Protein AF-A0A815G3Z4-F1 (afdb_monomer)

pLDDT: mean 74.44, std 20.33, range [28.12, 94.31]

Secondary structure (DSSP, 8-state):
-----------------------HHHHHHHHHHHHHHHHHHHHHHHH-HHHHHHHHH----------S-HHHHHHHHHHHHHHHHH-----PPPTTS-HHHHHHHHHHHHHHTT-HHHHHHHHHHHHHTT---HHHHHHHHHHHHHHHSSTTTTT--HHHHHHHHHHHHHHHHHHHHH--

Mean predicted aligned error: 12.35 Å

Radius of gyration: 20.73 Å; Cα contacts (8 Å, |Δi|>4): 111; chains: 1; bounding box: 55×53×58 Å

Nearest PDB structures (foldseek):
  5tqb-assembly1_B  TM=3.979E-01  e=2.571E+00  Thermochaetoides thermophila DSM 1495
  7n6g-assembly1_6B  TM=3.613E-01  e=9.658E+00  Chlamydomonas reinhardtii
  1s5x-assembly1_B  TM=2.815E-01  e=7.815E+00  Trematomus bernacchii
  6hiv-assembly1_DH  TM=2.160E-01  e=8.688E+00  Trypanosoma brucei brucei

Sequence (180 aa):
MRSSHLFMYKPIQLNKQSSTITSARTIAYSDLTDNFTFLTDLFLSARSIYFNQYFLNSNITELNLSDDNEKLSSIIFDKMFLFLYKNPYTLEKLPRLSLFETIHLLFNLSIKYGIDTLTYICLQDMCNTFNLNINNAAYLLIALHQALNGPYEKYHSNDYLIKIKNLKQNILRFIQLHSR

Foldseek 3Di:
DDDDDDPDPDDDDDDPPDDDDDDPVVVVVVVVVVVVLVVVLVLLLVQFVQSVVCVVPDPDPDDDPDDPPPPVLVVLVVQLVCCSPVVDNDQDPDPPDDSLVSLVSNLVVCLVRHRLVSVLVSLVCLPVVPPDDLVSLVVSLVSLVCSCPTPCNPPDDPVSVVSSVVSNVVSVVVNVVVVD

Solvent-accessible surface area (backbone atoms only — not comparable to full-atom values): 11042 Å² total; per-residue (Å²): 137,84,88,85,81,80,86,75,83,74,81,90,76,84,79,82,74,89,71,94,76,95,50,85,72,55,55,62,51,51,54,48,53,50,52,53,50,51,52,49,53,51,50,43,29,76,58,14,55,41,44,34,56,44,65,74,72,45,97,63,91,75,84,81,85,84,63,101,51,64,73,68,49,49,59,50,48,50,51,52,50,44,30,67,74,71,61,62,87,77,93,70,76,51,101,87,46,55,66,64,57,52,39,49,54,48,28,53,49,19,55,75,38,35,20,63,71,57,30,51,51,33,54,51,44,69,51,64,75,70,65,77,43,68,69,59,44,54,52,48,52,53,52,52,48,49,69,57,70,38,98,50,55,90,72,62,53,70,68,54,54,52,54,51,53,52,50,52,52,52,48,52,52,52,46,61,68,75,75,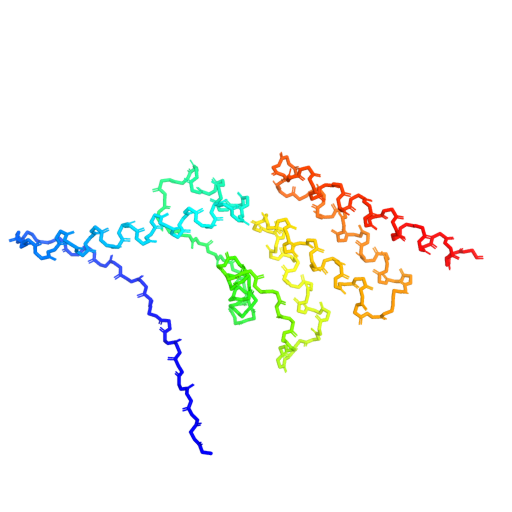111

InterPro domains:
  IPR011333 SKP1/BTB/POZ domain superfamily [G3DSA:3.30.710.10] (38-180)

Structure (mmCIF, N/CA/C/O backbone):
data_A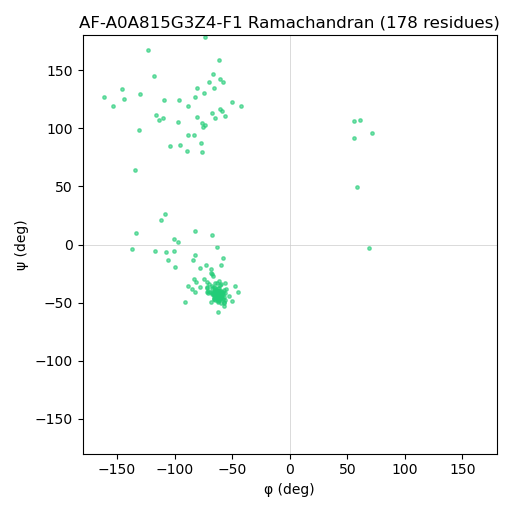F-A0A815G3Z4-F1
#
_entry.id   AF-A0A815G3Z4-F1
#
loop_
_atom_site.group_PDB
_atom_site.id
_atom_site.type_symbol
_atom_site.label_atom_id
_atom_site.label_alt_id
_atom_site.label_comp_id
_atom_site.label_asym_id
_atom_site.label_entity_id
_atom_site.label_seq_id
_atom_site.pdbx_PDB_ins_code
_atom_site.Cartn_x
_atom_site.Cartn_y
_atom_site.Cartn_z
_atom_site.occupancy
_atom_site.B_iso_or_equiv
_atom_site.auth_seq_id
_atom_site.auth_comp_id
_atom_site.auth_asym_id
_atom_site.auth_atom_id
_atom_site.pdbx_PDB_model_num
ATOM 1 N N . MET A 1 1 ? 3.528 -38.228 2.456 1.00 34.66 1 MET A N 1
ATOM 2 C CA . MET A 1 1 ? 4.691 -38.503 1.581 1.00 34.66 1 MET A CA 1
ATOM 3 C C . MET A 1 1 ? 4.597 -37.627 0.337 1.00 34.66 1 MET A C 1
ATOM 5 O O . MET A 1 1 ? 3.509 -37.552 -0.212 1.00 34.66 1 MET A O 1
ATOM 9 N N . ARG A 1 2 ? 5.744 -37.055 -0.080 1.00 28.66 2 ARG A N 1
ATOM 10 C CA . ARG A 1 2 ? 6.030 -36.209 -1.272 1.00 28.66 2 ARG A CA 1
ATOM 11 C C . ARG A 1 2 ? 5.442 -34.788 -1.202 1.00 28.66 2 ARG A C 1
ATOM 13 O O . ARG A 1 2 ? 4.242 -34.622 -1.323 1.00 28.66 2 ARG A O 1
ATOM 20 N N . SER A 1 3 ? 6.192 -33.764 -0.779 1.00 36.88 3 SER A N 1
ATOM 21 C CA . SER A 1 3 ? 7.406 -33.143 -1.362 1.00 36.88 3 SER A CA 1
ATOM 22 C C . SER A 1 3 ? 7.164 -32.551 -2.751 1.00 36.88 3 SER A C 1
ATOM 24 O O . SER A 1 3 ? 7.079 -33.286 -3.732 1.00 36.88 3 SER A O 1
ATOM 26 N N . SER A 1 4 ? 7.125 -31.220 -2.817 1.00 33.50 4 SER A N 1
ATOM 27 C CA . SER A 1 4 ? 7.459 -30.446 -4.011 1.00 33.50 4 SER A CA 1
ATOM 28 C C . SER A 1 4 ? 8.435 -29.346 -3.601 1.00 33.50 4 SER A C 1
ATOM 30 O O . SER A 1 4 ? 8.077 -28.328 -3.011 1.00 33.50 4 SER A O 1
ATOM 32 N N . HIS A 1 5 ? 9.695 -29.664 -3.864 1.00 31.58 5 HIS A N 1
ATOM 33 C CA . HIS A 1 5 ? 10.894 -28.871 -3.683 1.00 31.58 5 HIS A CA 1
ATOM 34 C C . HIS A 1 5 ? 10.872 -27.533 -4.446 1.00 31.58 5 HIS A C 1
ATOM 36 O O . HIS A 1 5 ? 10.506 -27.483 -5.614 1.00 31.58 5 HIS A O 1
ATOM 42 N N . LEU A 1 6 ? 11.383 -26.500 -3.767 1.00 31.30 6 LEU A N 1
ATOM 43 C CA . LEU A 1 6 ? 12.457 -25.609 -4.226 1.00 31.30 6 LEU A CA 1
ATOM 44 C C . LEU A 1 6 ? 12.256 -24.891 -5.582 1.00 31.30 6 LEU A C 1
ATOM 46 O O . LEU A 1 6 ? 12.738 -25.352 -6.614 1.00 31.30 6 LEU A O 1
ATOM 50 N N . PHE A 1 7 ? 11.691 -23.678 -5.566 1.00 33.84 7 PHE A N 1
ATOM 51 C CA . PHE A 1 7 ? 12.031 -22.693 -6.600 1.00 33.84 7 PHE A CA 1
ATOM 52 C C . PHE A 1 7 ? 13.330 -22.006 -6.188 1.00 33.84 7 PHE A C 1
ATOM 54 O O . PHE A 1 7 ? 13.372 -21.101 -5.360 1.00 33.84 7 PHE A O 1
ATOM 61 N N . MET A 1 8 ? 14.413 -22.557 -6.720 1.00 28.12 8 MET A N 1
ATOM 62 C CA . MET A 1 8 ? 15.771 -22.075 -6.565 1.00 28.12 8 MET A CA 1
ATOM 63 C C . MET A 1 8 ? 15.874 -20.694 -7.229 1.00 28.12 8 MET A C 1
ATOM 65 O O . MET A 1 8 ? 15.825 -20.593 -8.455 1.00 28.12 8 MET A O 1
ATOM 69 N N . TYR A 1 9 ? 16.002 -19.630 -6.432 1.00 38.47 9 TYR A N 1
ATOM 70 C CA . TYR A 1 9 ? 16.464 -18.344 -6.945 1.00 38.47 9 TYR A CA 1
ATOM 71 C C . TYR A 1 9 ? 17.850 -18.564 -7.553 1.00 38.47 9 TYR A C 1
ATOM 73 O O . TYR A 1 9 ? 18.796 -18.935 -6.854 1.00 38.47 9 TYR A O 1
ATOM 81 N N . LYS A 1 10 ? 17.962 -18.382 -8.871 1.00 30.61 10 LYS A N 1
ATOM 82 C CA . LYS A 1 10 ? 19.258 -18.326 -9.541 1.00 30.61 10 LYS A CA 1
ATOM 83 C C . LYS A 1 10 ? 19.726 -16.870 -9.514 1.00 30.61 10 LYS A C 1
ATOM 85 O O . LYS A 1 10 ? 19.019 -16.023 -10.057 1.00 30.61 10 LYS A O 1
ATOM 90 N N . PRO A 1 11 ? 20.875 -16.562 -8.893 1.00 34.25 11 PRO A N 1
ATOM 91 C CA . PRO A 1 11 ? 21.427 -15.218 -8.932 1.00 34.25 11 PRO A CA 1
ATOM 92 C C . PRO A 1 11 ? 21.843 -14.874 -10.366 1.00 34.25 11 PRO A C 1
ATOM 94 O O . PRO A 1 11 ? 22.479 -15.682 -11.048 1.00 34.25 11 PRO A O 1
ATOM 97 N N . ILE A 1 12 ? 21.483 -13.675 -10.821 1.00 41.62 12 ILE A N 1
ATOM 98 C CA . ILE A 1 12 ? 21.986 -13.112 -12.073 1.00 41.62 12 ILE A CA 1
ATOM 99 C C . ILE A 1 12 ? 23.415 -12.645 -11.792 1.00 41.62 12 ILE A C 1
ATOM 101 O O . ILE A 1 12 ? 23.629 -11.637 -11.130 1.00 41.62 12 ILE A O 1
ATOM 105 N N . GLN A 1 13 ? 24.399 -13.405 -12.268 1.00 38.06 13 GLN A N 1
ATOM 106 C CA . GLN A 1 13 ? 25.768 -12.923 -12.425 1.00 38.06 13 GLN A CA 1
ATOM 107 C C . GLN A 1 13 ? 26.085 -12.869 -13.917 1.00 38.06 13 GLN A C 1
ATOM 109 O O . GLN A 1 13 ? 26.263 -13.904 -14.559 1.00 38.06 13 GLN A O 1
ATOM 114 N N . LEU A 1 14 ? 26.157 -11.659 -14.471 1.00 36.28 14 LEU A N 1
ATOM 115 C CA . LEU A 1 14 ? 26.670 -11.424 -15.819 1.00 36.28 14 LEU A CA 1
ATOM 116 C C . LEU A 1 14 ? 28.152 -11.056 -15.726 1.00 36.28 14 LEU A C 1
ATOM 118 O O . LEU A 1 14 ? 28.529 -9.889 -15.702 1.00 36.28 14 LEU A O 1
ATOM 122 N N . ASN A 1 15 ? 29.008 -12.078 -15.696 1.00 28.84 15 ASN A N 1
ATOM 123 C CA . ASN A 1 15 ? 30.435 -11.895 -15.933 1.00 28.84 15 ASN A CA 1
ATOM 124 C C . ASN A 1 15 ? 30.653 -11.643 -17.433 1.00 28.84 15 ASN A C 1
ATOM 126 O O . ASN A 1 15 ? 30.651 -12.580 -18.233 1.00 28.84 15 ASN A O 1
ATOM 130 N N . LYS A 1 16 ? 30.879 -10.386 -17.831 1.00 36.91 16 LYS A N 1
ATOM 131 C CA . LYS A 1 16 ? 31.506 -10.087 -19.125 1.00 36.91 16 LYS A CA 1
ATOM 132 C C . LYS A 1 16 ? 33.007 -10.341 -18.998 1.00 36.91 16 LYS A C 1
ATOM 134 O O . LYS A 1 16 ? 33.774 -9.427 -18.721 1.00 36.91 16 LYS A O 1
ATOM 139 N N . GLN A 1 17 ? 33.433 -11.581 -19.227 1.00 36.00 17 GLN A N 1
ATOM 140 C CA . GLN A 1 17 ? 34.788 -11.796 -19.725 1.00 36.00 17 GLN A CA 1
ATOM 141 C C . GLN A 1 17 ? 34.777 -11.550 -21.229 1.00 36.00 17 GLN A C 1
ATOM 143 O O . GLN A 1 17 ? 34.181 -12.283 -22.014 1.00 36.00 17 GLN A O 1
ATOM 148 N N . SER A 1 18 ? 35.415 -10.450 -21.603 1.00 49.09 18 SER A N 1
ATOM 149 C CA . SER A 1 18 ? 35.778 -10.105 -22.963 1.00 49.09 18 SER A CA 1
ATOM 150 C C . SER A 1 18 ? 36.626 -11.217 -23.582 1.00 49.09 18 SER A C 1
ATOM 152 O O . SER A 1 18 ? 37.786 -11.396 -23.232 1.00 49.09 18 SER A O 1
ATOM 154 N N . SER A 1 19 ? 36.073 -11.940 -24.551 1.00 33.28 19 SER A N 1
ATOM 155 C CA . SER A 1 19 ? 36.836 -12.373 -25.723 1.00 33.28 19 SER A CA 1
ATOM 156 C C . SER A 1 19 ? 35.895 -12.775 -26.857 1.00 33.28 19 SER A C 1
ATOM 158 O O . SER A 1 19 ? 34.958 -13.554 -26.711 1.00 33.28 19 SER A O 1
ATOM 160 N N . THR A 1 20 ? 36.157 -12.153 -27.997 1.00 46.22 20 THR A N 1
ATOM 161 C CA . THR A 1 20 ? 35.665 -12.449 -29.338 1.00 46.22 20 THR A CA 1
ATOM 162 C C . THR A 1 20 ? 35.662 -13.943 -29.656 1.00 46.22 20 THR A C 1
ATOM 164 O O . THR A 1 20 ? 36.737 -14.521 -29.738 1.00 46.22 20 THR A O 1
ATOM 167 N N . ILE A 1 21 ? 34.484 -14.512 -29.938 1.00 34.44 21 ILE A N 1
ATOM 168 C CA . ILE A 1 21 ? 34.224 -15.457 -31.040 1.00 34.44 21 ILE A CA 1
ATOM 169 C C . ILE A 1 21 ? 32.735 -15.336 -31.405 1.00 34.44 21 ILE A C 1
ATOM 171 O O . ILE A 1 21 ? 31.838 -15.565 -30.593 1.00 34.44 21 ILE A O 1
ATOM 175 N N . THR A 1 22 ? 32.481 -14.945 -32.649 1.00 43.56 22 THR A N 1
ATOM 176 C CA . THR A 1 22 ? 31.166 -14.805 -33.275 1.00 43.56 22 THR A CA 1
ATOM 177 C C . THR A 1 22 ? 30.528 -16.187 -33.442 1.00 43.56 22 THR A C 1
ATOM 179 O O . THR A 1 22 ? 30.998 -16.998 -34.236 1.00 43.56 22 THR A O 1
ATOM 182 N N . SER A 1 23 ? 29.440 -16.465 -32.722 1.00 35.00 23 SER A N 1
ATOM 183 C CA . SER A 1 23 ? 28.550 -17.594 -33.014 1.00 35.00 23 SER A CA 1
ATOM 184 C C . SER A 1 23 ? 27.113 -17.080 -33.043 1.00 35.00 23 SER A C 1
ATOM 186 O O . SER A 1 23 ? 26.670 -16.413 -32.108 1.00 35.00 23 SER A O 1
ATOM 188 N N . ALA A 1 24 ? 26.364 -17.394 -34.102 1.00 42.81 24 ALA A N 1
ATOM 189 C CA . ALA A 1 24 ? 24.963 -16.989 -34.275 1.00 42.81 24 ALA A CA 1
ATOM 190 C C . ALA A 1 24 ? 24.033 -17.468 -33.135 1.00 42.81 24 ALA A C 1
ATOM 192 O O . ALA A 1 24 ? 22.909 -16.996 -33.002 1.00 42.81 24 ALA A O 1
ATOM 193 N N . ARG A 1 25 ? 24.513 -18.375 -32.273 1.00 35.00 25 ARG A N 1
ATOM 194 C CA . ARG A 1 25 ? 23.815 -18.859 -31.077 1.00 35.00 25 ARG A CA 1
ATOM 195 C C . ARG A 1 25 ? 23.868 -17.880 -29.897 1.00 35.00 25 ARG A C 1
ATOM 197 O O . ARG A 1 25 ? 23.038 -17.982 -29.001 1.00 35.00 25 ARG A O 1
ATOM 204 N N . THR A 1 26 ? 24.819 -16.946 -29.899 1.00 36.94 26 THR A N 1
ATOM 205 C CA . THR A 1 26 ? 25.011 -15.955 -28.828 1.00 36.94 26 THR A CA 1
ATOM 206 C C . THR A 1 26 ? 24.049 -14.771 -28.971 1.00 36.94 26 THR A C 1
ATOM 208 O O . THR A 1 26 ? 23.567 -14.269 -27.963 1.00 36.94 26 THR A O 1
ATOM 211 N N . ILE A 1 27 ? 23.694 -14.399 -30.209 1.00 42.91 27 ILE A N 1
ATOM 212 C CA . ILE A 1 27 ? 22.756 -13.302 -30.516 1.00 42.91 27 ILE A CA 1
ATOM 213 C C . ILE A 1 27 ? 21.349 -13.633 -29.986 1.00 42.91 27 ILE A C 1
ATOM 215 O O . ILE A 1 27 ? 20.722 -12.828 -29.312 1.00 42.91 27 ILE A O 1
ATOM 219 N N . ALA A 1 28 ? 20.895 -14.878 -30.166 1.00 41.12 28 ALA A N 1
ATOM 220 C CA . ALA A 1 28 ? 19.572 -15.303 -29.704 1.00 41.12 28 ALA A CA 1
ATOM 221 C C . ALA A 1 28 ? 19.418 -15.323 -28.169 1.00 41.12 28 ALA A C 1
ATOM 223 O O . ALA A 1 28 ? 18.303 -15.196 -27.672 1.00 41.12 28 ALA A O 1
ATOM 224 N N . TYR A 1 29 ? 20.509 -15.507 -27.414 1.00 35.66 29 TYR A N 1
ATOM 225 C CA . TYR A 1 29 ? 20.469 -15.534 -25.947 1.00 35.66 29 TYR A CA 1
ATOM 226 C C . TYR A 1 29 ? 20.552 -14.135 -25.335 1.00 35.66 29 TYR A C 1
ATOM 228 O O . TYR A 1 29 ? 19.843 -13.891 -24.362 1.00 35.66 29 TYR A O 1
ATOM 236 N N . SER A 1 30 ? 21.357 -13.228 -25.908 1.00 51.97 30 SER A N 1
ATOM 237 C CA . SER A 1 30 ? 21.374 -11.817 -25.497 1.00 51.97 30 SER A CA 1
ATOM 238 C C . SER A 1 30 ? 20.033 -11.144 -25.777 1.00 51.97 30 SER A C 1
ATOM 240 O O . SER A 1 30 ? 19.473 -10.510 -24.890 1.00 51.97 30 SER A O 1
ATOM 242 N N . ASP A 1 31 ? 19.442 -11.397 -26.948 1.00 47.66 31 ASP A N 1
ATOM 243 C CA . ASP A 1 31 ? 18.142 -10.824 -27.310 1.00 47.66 31 ASP A CA 1
ATOM 244 C C . ASP A 1 31 ? 17.015 -11.338 -26.394 1.00 47.66 31 ASP A C 1
ATOM 246 O O . ASP A 1 31 ? 16.070 -10.613 -26.078 1.00 47.66 31 ASP A O 1
ATOM 250 N N . LEU A 1 32 ? 17.102 -12.589 -25.920 1.00 54.28 32 LEU A N 1
ATOM 251 C CA . LEU A 1 32 ? 16.137 -13.143 -24.965 1.00 54.28 32 LEU A CA 1
ATOM 252 C C . LEU A 1 32 ? 16.288 -12.540 -23.564 1.00 54.28 32 LEU A C 1
ATOM 254 O O . LEU A 1 32 ? 15.278 -12.269 -22.911 1.00 54.28 32 LEU A O 1
ATOM 258 N N . THR A 1 33 ? 17.522 -12.345 -23.090 1.00 59.66 33 THR A N 1
ATOM 259 C CA . THR A 1 33 ? 17.771 -11.705 -21.791 1.00 59.66 33 THR A CA 1
ATOM 260 C C . THR A 1 33 ? 17.368 -10.238 -21.806 1.00 59.66 33 THR A C 1
ATOM 262 O O . THR A 1 33 ? 16.777 -9.766 -20.835 1.00 59.66 33 THR A O 1
ATOM 265 N N . ASP A 1 34 ? 17.589 -9.545 -22.919 1.00 62.19 34 ASP A N 1
ATOM 266 C CA . ASP A 1 34 ? 17.252 -8.131 -23.067 1.00 62.19 34 ASP A CA 1
ATOM 267 C C . ASP A 1 34 ? 15.731 -7.941 -23.136 1.00 62.19 34 ASP A C 1
ATOM 269 O O . ASP A 1 34 ? 15.182 -7.094 -22.433 1.00 62.19 34 ASP A O 1
ATOM 273 N N . ASN A 1 35 ? 15.017 -8.811 -23.862 1.00 69.06 35 ASN A N 1
ATOM 274 C CA . ASN A 1 35 ? 13.552 -8.803 -23.896 1.00 69.06 35 ASN A CA 1
ATOM 275 C C . ASN A 1 35 ? 12.921 -9.126 -22.533 1.00 69.06 35 ASN A C 1
ATOM 277 O O . ASN A 1 35 ? 11.920 -8.518 -22.154 1.00 69.06 35 ASN A O 1
ATOM 281 N N . PHE A 1 36 ? 13.485 -10.072 -21.776 1.00 71.56 36 PHE A N 1
ATOM 282 C CA . PHE A 1 36 ? 12.972 -10.414 -20.447 1.00 71.56 36 PHE A CA 1
ATOM 283 C C . PHE A 1 36 ? 13.200 -9.286 -19.433 1.00 71.56 36 PHE A C 1
ATOM 285 O O . PHE A 1 36 ? 12.311 -8.979 -18.635 1.00 71.56 36 PHE A O 1
ATOM 292 N N . THR A 1 37 ? 14.369 -8.647 -19.487 1.00 73.69 37 THR A N 1
ATOM 293 C CA . THR A 1 37 ? 14.707 -7.504 -18.629 1.00 73.69 37 THR A CA 1
ATOM 294 C C . THR A 1 37 ? 13.812 -6.314 -18.963 1.00 73.69 37 THR A C 1
ATOM 296 O O . THR A 1 37 ? 13.142 -5.791 -18.080 1.00 73.69 37 THR A O 1
ATOM 299 N N . PHE A 1 38 ? 13.656 -5.998 -20.252 1.00 76.81 38 PHE A N 1
ATOM 300 C CA . PHE A 1 38 ? 12.752 -4.948 -20.718 1.00 76.81 38 PHE A CA 1
ATOM 301 C C . PHE A 1 38 ? 11.304 -5.160 -20.252 1.00 76.81 38 PHE A C 1
ATOM 303 O O . PHE A 1 38 ? 10.673 -4.240 -19.733 1.00 76.81 38 PHE A O 1
ATOM 310 N N . LEU A 1 39 ? 10.766 -6.377 -20.403 1.00 79.19 39 LEU A N 1
ATOM 311 C CA . LEU A 1 39 ? 9.415 -6.687 -19.929 1.00 79.19 39 LEU A CA 1
ATOM 312 C C . LEU A 1 39 ? 9.302 -6.515 -18.412 1.00 79.19 39 LEU A C 1
ATOM 314 O O . LEU A 1 39 ? 8.303 -5.986 -17.931 1.00 79.19 39 LEU A O 1
ATOM 318 N N . THR A 1 40 ? 10.320 -6.938 -17.665 1.00 82.19 40 THR A N 1
ATOM 319 C CA . THR A 1 40 ? 10.363 -6.808 -16.206 1.00 82.19 40 THR A CA 1
ATOM 320 C C . THR A 1 40 ? 10.334 -5.342 -15.773 1.00 82.19 40 THR A C 1
ATOM 322 O O . THR A 1 40 ? 9.488 -4.963 -14.959 1.00 82.19 40 THR A O 1
ATOM 325 N N . ASP A 1 41 ? 11.179 -4.505 -16.371 1.00 83.06 41 ASP A N 1
ATOM 326 C CA . ASP A 1 41 ? 11.260 -3.073 -16.074 1.00 83.06 41 ASP A CA 1
ATOM 327 C C . ASP A 1 41 ? 9.949 -2.362 -16.422 1.00 83.06 41 ASP A C 1
ATOM 329 O O . ASP A 1 41 ? 9.453 -1.540 -15.646 1.00 83.06 41 ASP A O 1
ATOM 333 N N . LEU A 1 42 ? 9.325 -2.738 -17.544 1.00 85.50 42 LEU A N 1
ATOM 334 C CA . LEU A 1 42 ? 8.020 -2.226 -17.950 1.00 85.50 42 LEU A CA 1
ATOM 335 C C . LEU A 1 42 ? 6.923 -2.604 -16.942 1.00 85.50 42 LEU A C 1
ATOM 337 O O . LEU A 1 42 ? 6.124 -1.750 -16.553 1.00 85.50 42 LEU A O 1
ATOM 341 N N . PHE A 1 43 ? 6.881 -3.863 -16.488 1.00 86.12 43 PHE A N 1
ATOM 342 C CA . PHE A 1 43 ? 5.901 -4.316 -15.495 1.00 86.12 43 PHE A CA 1
ATOM 343 C C . PHE A 1 43 ? 6.060 -3.594 -14.158 1.00 86.12 43 PHE A C 1
ATOM 345 O O . PHE A 1 43 ? 5.065 -3.162 -13.569 1.00 86.12 43 PHE A O 1
ATOM 352 N N . LEU A 1 44 ? 7.298 -3.458 -13.684 1.00 88.94 44 LEU A N 1
ATOM 353 C CA . LEU A 1 44 ? 7.602 -2.768 -12.437 1.00 88.94 44 LEU A CA 1
ATOM 354 C C . LEU A 1 44 ? 7.268 -1.275 -12.538 1.00 88.94 44 LEU A C 1
ATOM 356 O O . LEU A 1 44 ? 6.584 -0.756 -11.658 1.00 88.94 44 LEU A O 1
ATOM 360 N N . S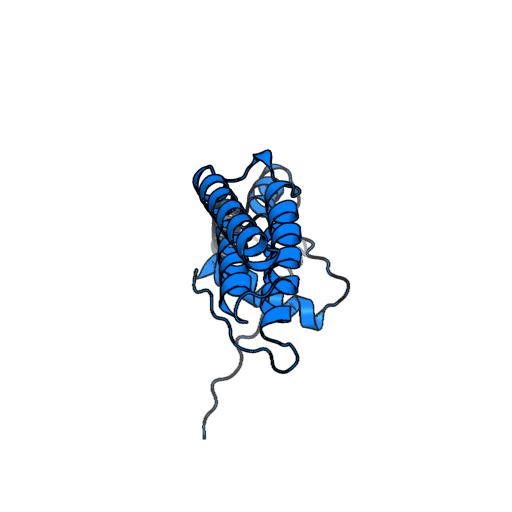ER A 1 45 ? 7.640 -0.614 -13.638 1.00 89.81 45 SER A N 1
ATOM 361 C CA . SER A 1 45 ? 7.302 0.795 -13.902 1.00 89.81 45 SER A CA 1
ATOM 362 C C . SER A 1 45 ? 5.795 1.037 -13.932 1.00 89.81 45 SER A C 1
ATOM 364 O O . SER A 1 45 ? 5.302 2.010 -13.368 1.00 89.81 45 SER A O 1
ATOM 366 N N . ALA A 1 46 ? 5.033 0.132 -14.547 1.00 88.94 46 ALA A N 1
ATOM 367 C CA . ALA A 1 46 ? 3.582 0.264 -14.642 1.00 88.94 46 ALA A CA 1
ATOM 368 C C . ALA A 1 46 ? 2.864 0.112 -13.289 1.00 88.94 46 ALA A C 1
ATOM 370 O O . ALA A 1 46 ? 1.715 0.533 -13.153 1.00 88.94 46 ALA A O 1
ATOM 371 N N . ARG A 1 47 ? 3.502 -0.522 -12.296 1.00 89.94 47 ARG A N 1
ATOM 372 C CA . ARG A 1 47 ? 2.871 -0.885 -11.014 1.00 89.94 47 ARG A CA 1
ATOM 373 C C . ARG A 1 47 ? 3.483 -0.202 -9.791 1.00 89.94 47 ARG A C 1
ATOM 375 O O . ARG A 1 47 ? 2.953 -0.353 -8.692 1.00 89.94 47 ARG A O 1
ATOM 382 N N . SER A 1 48 ? 4.563 0.552 -9.965 1.00 93.06 48 SER A N 1
ATOM 383 C CA . SER A 1 48 ? 5.274 1.250 -8.897 1.00 93.06 48 SER A CA 1
ATOM 384 C C . SER A 1 48 ? 5.794 2.587 -9.403 1.00 93.06 48 SER A C 1
ATOM 386 O O . SER A 1 48 ? 6.551 2.657 -10.373 1.00 93.06 48 SER A O 1
ATOM 388 N N . ILE A 1 49 ? 5.434 3.655 -8.692 1.00 92.44 49 ILE A N 1
ATOM 389 C CA . ILE A 1 49 ? 5.931 4.998 -8.988 1.00 92.44 49 ILE A CA 1
ATOM 390 C C . ILE A 1 49 ? 7.452 5.045 -8.818 1.00 92.44 49 ILE A C 1
ATOM 392 O O . ILE A 1 49 ? 8.134 5.646 -9.647 1.00 92.44 49 ILE A O 1
ATOM 396 N N . TYR A 1 50 ? 7.985 4.391 -7.778 1.00 91.31 50 TYR A N 1
ATOM 397 C CA . TYR A 1 50 ? 9.429 4.316 -7.562 1.00 91.31 50 TYR A CA 1
ATOM 398 C C . TYR A 1 50 ? 10.140 3.715 -8.765 1.00 91.31 50 TYR A C 1
ATOM 400 O O . TYR A 1 50 ? 11.060 4.338 -9.277 1.00 91.31 50 TYR 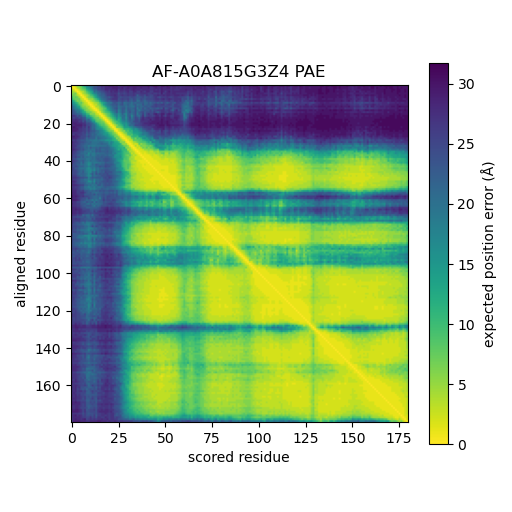A O 1
ATOM 408 N N . PHE A 1 51 ? 9.712 2.538 -9.231 1.00 90.38 51 PHE A N 1
ATOM 409 C CA . PHE A 1 51 ? 10.376 1.880 -10.351 1.00 90.38 51 PHE A CA 1
ATOM 410 C C . PHE A 1 51 ? 10.247 2.694 -11.635 1.00 90.38 51 PHE A C 1
ATOM 412 O O . PHE A 1 51 ? 11.237 2.850 -12.337 1.00 90.38 51 PHE A O 1
ATOM 419 N N . ASN A 1 52 ? 9.092 3.316 -11.882 1.00 90.62 52 ASN A N 1
ATOM 420 C CA . ASN A 1 52 ? 8.934 4.217 -13.020 1.00 90.62 52 ASN A CA 1
ATOM 421 C C . ASN A 1 52 ? 9.957 5.366 -12.978 1.00 90.62 52 ASN A C 1
ATOM 423 O O . ASN A 1 52 ? 10.678 5.603 -13.939 1.00 90.62 52 ASN A O 1
ATOM 427 N N . GLN A 1 53 ? 10.077 6.049 -11.836 1.00 88.81 53 GLN A N 1
ATOM 428 C CA . GLN A 1 53 ? 11.052 7.130 -11.667 1.00 88.81 53 GLN A CA 1
ATOM 429 C C . GLN A 1 53 ? 12.497 6.624 -11.690 1.00 88.81 53 GLN A C 1
ATOM 431 O O . GLN A 1 53 ? 13.376 7.318 -12.193 1.00 88.81 53 GLN A O 1
ATOM 436 N N . TYR A 1 54 ? 12.751 5.433 -11.151 1.00 86.88 54 TYR A N 1
ATOM 437 C CA . TYR A 1 54 ? 14.064 4.808 -11.160 1.00 86.88 54 TYR A CA 1
ATOM 438 C C . TYR A 1 54 ? 14.502 4.554 -12.601 1.00 86.88 54 TYR A C 1
ATOM 440 O O . TYR A 1 54 ? 15.488 5.143 -13.017 1.00 86.88 54 TYR A O 1
ATOM 448 N N . PHE A 1 55 ? 13.731 3.798 -13.387 1.00 85.62 55 PHE A N 1
ATOM 449 C CA . PHE A 1 55 ? 14.084 3.439 -14.764 1.00 85.62 55 PHE A CA 1
ATOM 450 C C . PHE A 1 55 ? 14.079 4.627 -15.737 1.00 85.62 55 PHE A C 1
ATOM 452 O O . PHE A 1 55 ? 14.798 4.600 -16.730 1.00 85.62 55 PHE A O 1
ATOM 459 N N . LEU A 1 56 ? 13.315 5.691 -15.458 1.00 83.38 56 LEU A N 1
ATOM 460 C CA . LEU A 1 56 ? 13.373 6.931 -16.243 1.00 83.38 56 LEU A CA 1
ATOM 461 C C . LEU A 1 56 ? 14.659 7.735 -16.003 1.00 83.38 56 LEU A C 1
ATOM 463 O O . LEU A 1 56 ? 15.122 8.425 -16.908 1.00 83.38 56 LEU A O 1
ATOM 467 N N . ASN A 1 57 ? 15.209 7.679 -14.787 1.00 78.25 57 ASN A N 1
ATOM 468 C CA . ASN A 1 57 ? 16.343 8.510 -14.374 1.00 78.25 57 ASN A CA 1
ATOM 469 C C . ASN A 1 57 ? 17.667 7.735 -14.282 1.00 78.25 57 ASN A C 1
ATOM 471 O O . ASN A 1 57 ? 18.728 8.350 -14.152 1.00 78.25 57 ASN A O 1
ATOM 475 N N . SER A 1 58 ? 17.634 6.403 -14.309 1.00 65.12 58 SER A N 1
ATOM 476 C CA . SER A 1 58 ? 18.816 5.565 -14.165 1.00 65.12 58 SER A CA 1
ATOM 477 C C . SER A 1 58 ? 19.369 5.137 -15.529 1.00 65.12 58 SER A C 1
ATOM 479 O O . SER A 1 58 ? 18.721 4.467 -16.320 1.00 65.12 58 SER A O 1
ATOM 481 N N . ASN A 1 59 ? 20.648 5.444 -15.765 1.00 56.53 59 ASN A N 1
ATOM 482 C CA . ASN A 1 59 ? 21.488 4.712 -16.728 1.00 56.53 59 ASN A CA 1
ATOM 483 C C . ASN A 1 59 ? 22.063 3.423 -16.098 1.00 56.53 59 ASN A C 1
ATOM 485 O O . ASN A 1 59 ? 23.030 2.850 -16.598 1.00 56.53 59 ASN A O 1
ATOM 489 N N . ILE A 1 60 ? 21.551 3.036 -14.927 1.00 54.66 60 ILE A N 1
ATOM 490 C CA . ILE A 1 60 ? 22.165 2.089 -13.999 1.00 54.66 60 ILE A CA 1
ATOM 491 C C . ILE A 1 60 ? 21.338 0.809 -14.020 1.00 54.66 60 ILE A C 1
ATOM 493 O O . ILE A 1 60 ? 20.140 0.832 -13.764 1.00 54.66 60 ILE A O 1
ATOM 497 N N . THR A 1 61 ? 22.009 -0.303 -14.304 1.00 52.16 61 THR A N 1
ATOM 498 C CA . THR A 1 61 ? 21.428 -1.645 -14.433 1.00 52.16 61 THR A CA 1
ATOM 499 C C . THR A 1 61 ? 21.223 -2.368 -13.099 1.00 52.16 61 THR A C 1
ATOM 501 O O . THR A 1 61 ? 20.626 -3.439 -13.081 1.00 52.16 61 THR A O 1
ATOM 504 N N . GLU A 1 62 ? 21.732 -1.831 -11.984 1.00 54.03 62 GLU A N 1
ATOM 505 C CA . GLU A 1 62 ? 21.659 -2.487 -10.673 1.00 54.03 62 GLU A CA 1
ATOM 506 C C . GLU A 1 62 ? 20.715 -1.773 -9.704 1.00 54.03 62 GLU A C 1
ATOM 508 O O . GLU A 1 62 ? 20.987 -0.690 -9.172 1.00 54.03 62 GLU A O 1
ATOM 513 N N . LEU A 1 63 ? 19.592 -2.443 -9.456 1.00 62.56 63 LEU A N 1
ATOM 514 C CA . LEU A 1 63 ? 18.587 -2.076 -8.476 1.00 62.56 63 LEU A CA 1
ATOM 515 C C . LEU A 1 63 ? 19.089 -2.416 -7.065 1.00 62.56 63 LEU A C 1
ATOM 517 O O . LEU A 1 63 ? 19.044 -3.569 -6.639 1.00 62.56 63 LEU A O 1
ATOM 521 N N . ASN A 1 64 ? 19.560 -1.415 -6.325 1.00 59.75 64 ASN A N 1
ATOM 522 C CA . ASN A 1 64 ? 20.056 -1.628 -4.968 1.00 59.75 64 ASN A CA 1
ATOM 523 C C . ASN A 1 64 ? 18.907 -1.501 -3.952 1.00 59.75 64 ASN A C 1
ATOM 525 O O . ASN A 1 64 ? 18.546 -0.404 -3.523 1.00 59.75 64 ASN A O 1
ATOM 529 N N . LEU A 1 65 ? 18.292 -2.631 -3.600 1.00 63.50 65 LEU A N 1
ATOM 530 C CA . LEU A 1 65 ? 17.254 -2.711 -2.570 1.00 63.50 65 LEU A CA 1
ATOM 531 C C . LEU A 1 65 ? 17.914 -2.960 -1.210 1.00 63.50 65 LEU A C 1
ATOM 533 O O . LEU A 1 65 ? 17.987 -4.098 -0.753 1.00 63.50 65 LEU A O 1
ATOM 537 N N . SER A 1 66 ? 18.431 -1.913 -0.568 1.00 52.84 66 SER A N 1
ATOM 538 C CA . SER A 1 66 ? 18.947 -2.048 0.795 1.00 52.84 66 SER A CA 1
ATOM 539 C C . SER A 1 66 ? 17.814 -2.018 1.830 1.00 52.84 66 SER A C 1
ATOM 541 O O . SER A 1 66 ? 16.915 -1.170 1.781 1.00 52.84 66 SER A O 1
ATOM 543 N N . ASP A 1 67 ? 17.882 -2.950 2.782 1.00 55.56 67 ASP A N 1
ATOM 544 C CA . ASP A 1 67 ? 17.275 -2.839 4.110 1.00 55.56 67 ASP A CA 1
ATOM 545 C C . ASP A 1 67 ? 18.189 -3.540 5.125 1.00 55.56 67 ASP A C 1
ATOM 547 O O . ASP A 1 67 ? 18.599 -4.682 4.916 1.00 55.56 67 ASP A O 1
ATOM 551 N N . ASP A 1 68 ? 18.439 -2.881 6.256 1.00 48.34 68 ASP A N 1
ATOM 552 C CA . ASP A 1 68 ? 19.377 -3.291 7.316 1.00 48.34 68 ASP A CA 1
ATOM 553 C C . ASP A 1 68 ? 18.961 -4.570 8.095 1.00 48.34 68 ASP A C 1
ATOM 555 O O . ASP A 1 68 ? 19.584 -4.933 9.088 1.00 48.34 68 ASP A O 1
ATOM 559 N N . ASN A 1 69 ? 17.911 -5.283 7.658 1.00 55.38 69 ASN A N 1
ATOM 560 C CA . ASN A 1 69 ? 17.342 -6.475 8.308 1.00 55.38 69 ASN A CA 1
ATOM 561 C C . ASN A 1 69 ? 17.054 -7.613 7.300 1.00 55.38 69 ASN A C 1
ATOM 563 O O . ASN A 1 69 ? 15.906 -8.027 7.117 1.00 55.38 69 ASN A O 1
ATOM 567 N N . GLU A 1 70 ? 18.109 -8.143 6.672 1.00 59.41 70 GLU A N 1
ATOM 568 C CA . GLU A 1 70 ? 1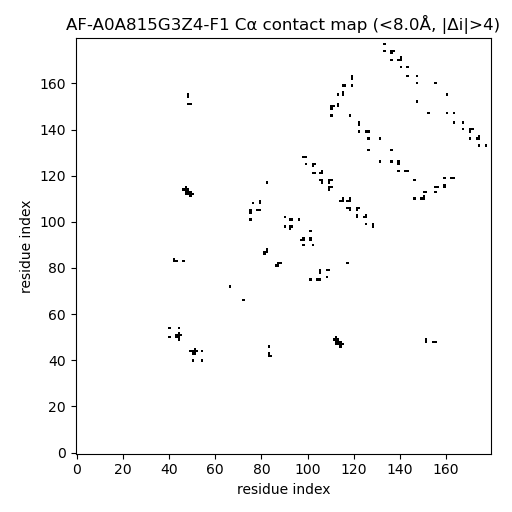8.090 -9.003 5.466 1.00 59.41 70 GLU A CA 1
ATOM 569 C C . GLU A 1 70 ? 17.059 -10.150 5.426 1.00 59.41 70 GLU A C 1
ATOM 571 O O . GLU A 1 70 ? 16.468 -10.419 4.380 1.00 59.41 70 GLU A O 1
ATOM 576 N N . LYS A 1 71 ? 16.821 -10.876 6.528 1.00 59.59 71 LYS A N 1
ATOM 577 C CA . LYS A 1 71 ? 15.962 -12.082 6.481 1.00 59.59 71 LYS A CA 1
ATOM 578 C C . LYS A 1 71 ? 14.470 -11.784 6.551 1.00 59.59 71 LYS A C 1
ATOM 580 O O . LYS A 1 71 ? 13.684 -12.453 5.885 1.00 59.59 71 LYS A O 1
ATOM 585 N N . LEU A 1 72 ? 14.067 -10.834 7.395 1.00 60.91 72 LEU A N 1
ATOM 586 C CA . LEU A 1 72 ? 12.657 -10.461 7.515 1.00 60.91 72 LEU A CA 1
ATOM 587 C C . LEU A 1 72 ? 12.249 -9.565 6.349 1.00 60.91 72 LEU A C 1
ATOM 589 O O . LEU A 1 72 ? 11.145 -9.716 5.828 1.00 60.91 72 LEU A O 1
ATOM 593 N N . SER A 1 73 ? 13.164 -8.694 5.908 1.00 67.50 73 SER A N 1
ATOM 594 C CA . SER A 1 73 ? 12.963 -7.875 4.722 1.00 67.50 73 SER A CA 1
ATOM 595 C C . SER A 1 73 ? 12.752 -8.763 3.497 1.00 67.50 73 SER A C 1
ATOM 597 O O . SER A 1 73 ? 11.749 -8.580 2.816 1.00 67.50 73 SER A O 1
ATOM 599 N N . SER A 1 74 ? 13.581 -9.793 3.275 1.00 75.44 74 SER A N 1
ATOM 600 C CA . SER A 1 74 ? 13.470 -10.688 2.109 1.00 75.44 74 SER A CA 1
ATOM 601 C C . SER A 1 74 ? 12.073 -11.297 1.928 1.00 75.44 74 SER A C 1
ATOM 603 O O . SER A 1 74 ? 11.543 -11.259 0.822 1.00 75.44 74 SER A O 1
ATOM 605 N N . ILE A 1 75 ? 11.424 -11.780 2.994 1.00 79.94 75 ILE A N 1
ATOM 606 C CA . ILE A 1 75 ? 10.095 -12.405 2.869 1.00 79.94 75 ILE A CA 1
ATOM 607 C C . ILE A 1 75 ? 8.995 -11.367 2.580 1.00 79.94 75 ILE A C 1
ATOM 609 O O . ILE A 1 75 ? 8.051 -11.637 1.833 1.00 79.94 75 ILE A O 1
ATOM 613 N N . ILE A 1 76 ? 9.083 -10.174 3.175 1.00 81.56 76 ILE A N 1
ATOM 614 C CA . ILE A 1 76 ? 8.116 -9.098 2.908 1.00 81.56 76 ILE A CA 1
ATOM 615 C C . ILE A 1 76 ? 8.336 -8.532 1.495 1.00 81.56 76 ILE A C 1
ATOM 617 O O . ILE A 1 76 ? 7.363 -8.258 0.791 1.00 81.56 76 ILE A O 1
ATOM 621 N N . PHE A 1 77 ? 9.589 -8.447 1.040 1.00 84.50 77 PHE A N 1
ATOM 622 C CA . PHE A 1 77 ? 9.940 -8.115 -0.339 1.00 84.50 77 PHE A CA 1
ATOM 623 C C . PHE A 1 77 ? 9.376 -9.134 -1.327 1.00 84.50 77 PHE A C 1
ATOM 625 O O . PHE A 1 77 ? 8.738 -8.730 -2.296 1.00 84.50 77 PHE A O 1
ATOM 632 N N . ASP A 1 78 ? 9.517 -10.435 -1.059 1.00 83.56 78 ASP A N 1
ATOM 633 C CA . ASP A 1 78 ? 8.922 -11.485 -1.893 1.00 83.56 78 ASP A CA 1
ATOM 634 C C . ASP A 1 78 ? 7.403 -11.302 -2.018 1.00 83.56 78 ASP A C 1
ATOM 636 O O . ASP A 1 78 ? 6.854 -11.411 -3.113 1.00 83.56 78 ASP A O 1
ATOM 640 N N . LYS A 1 79 ? 6.709 -10.957 -0.924 1.00 84.62 79 LYS A N 1
ATOM 641 C CA . LYS A 1 79 ? 5.266 -10.657 -0.953 1.00 84.62 79 LYS A CA 1
ATOM 642 C C . LYS A 1 79 ? 4.945 -9.416 -1.789 1.00 84.62 79 LYS A C 1
ATOM 644 O O . LYS A 1 79 ? 3.986 -9.443 -2.560 1.00 84.62 79 LYS A O 1
ATOM 649 N N . MET A 1 80 ? 5.736 -8.350 -1.669 1.00 89.19 80 MET A N 1
ATOM 650 C CA . MET A 1 80 ? 5.577 -7.142 -2.484 1.00 89.19 80 MET A CA 1
ATOM 651 C C . MET A 1 80 ? 5.775 -7.448 -3.973 1.00 89.19 80 MET A C 1
ATOM 653 O O . MET A 1 80 ? 4.939 -7.071 -4.791 1.00 89.19 80 MET A O 1
ATOM 657 N N . PHE A 1 81 ? 6.832 -8.177 -4.338 1.00 87.12 81 PHE A N 1
ATOM 658 C CA . PHE A 1 81 ? 7.075 -8.571 -5.725 1.00 87.12 81 PHE A CA 1
ATOM 659 C C . PHE A 1 81 ? 6.005 -9.530 -6.241 1.00 87.12 81 PHE A C 1
ATOM 661 O O . PHE A 1 81 ? 5.519 -9.361 -7.356 1.00 87.12 81 PHE A O 1
ATOM 668 N N . LEU A 1 82 ? 5.558 -10.491 -5.432 1.00 87.94 82 LEU A N 1
ATOM 669 C CA . LEU A 1 82 ? 4.455 -11.375 -5.798 1.00 87.94 82 LEU A CA 1
ATOM 670 C C . LEU A 1 82 ? 3.183 -10.581 -6.116 1.00 87.94 82 LEU A C 1
ATOM 672 O O . LEU A 1 82 ? 2.528 -10.866 -7.122 1.00 87.94 82 LEU A O 1
ATOM 676 N N . PHE A 1 83 ? 2.869 -9.565 -5.307 1.00 89.19 83 PHE A N 1
ATOM 677 C CA . PHE A 1 83 ? 1.775 -8.637 -5.578 1.00 89.19 83 PHE A CA 1
ATOM 678 C C . PHE A 1 83 ? 2.010 -7.871 -6.888 1.00 89.19 83 PHE A C 1
ATOM 680 O O . PHE A 1 83 ? 1.140 -7.856 -7.758 1.00 89.19 83 PHE A O 1
ATOM 687 N N . LEU A 1 84 ? 3.210 -7.319 -7.086 1.00 87.69 84 LEU A N 1
ATOM 688 C CA . LEU A 1 84 ? 3.571 -6.598 -8.307 1.00 87.69 84 LEU A CA 1
ATOM 689 C C . LEU A 1 84 ? 3.516 -7.462 -9.568 1.00 87.69 84 LEU A C 1
ATOM 691 O O . LEU A 1 84 ? 3.182 -6.924 -10.612 1.00 87.69 84 LEU A O 1
ATOM 695 N N . TYR A 1 85 ? 3.780 -8.768 -9.524 1.00 84.75 85 TYR A N 1
ATOM 696 C CA . TYR A 1 85 ? 3.707 -9.619 -10.720 1.00 84.75 85 TYR A CA 1
ATOM 697 C C . TYR A 1 85 ? 2.329 -10.240 -10.913 1.00 84.75 85 TYR A C 1
ATOM 699 O O . TYR A 1 85 ? 1.742 -10.150 -11.994 1.00 84.75 85 TYR A O 1
ATOM 707 N N . LYS A 1 86 ? 1.775 -10.854 -9.868 1.00 83.19 86 LYS A N 1
ATOM 708 C CA . LYS A 1 86 ? 0.577 -11.689 -9.996 1.00 83.19 86 LYS A CA 1
ATOM 709 C C . LYS A 1 86 ? -0.710 -10.977 -9.583 1.00 83.19 86 LYS A C 1
ATOM 711 O O . LYS A 1 86 ? -1.778 -11.433 -9.977 1.00 83.19 86 LYS A O 1
ATOM 716 N N . ASN A 1 87 ? -0.624 -9.895 -8.805 1.00 78.12 87 ASN A N 1
ATOM 717 C CA . ASN A 1 87 ? -1.752 -9.181 -8.193 1.00 78.12 87 ASN A CA 1
ATOM 718 C C . ASN A 1 87 ? -2.545 -9.884 -7.053 1.00 78.12 87 ASN A C 1
ATOM 720 O O . ASN A 1 87 ? -3.444 -9.233 -6.520 1.00 78.12 87 ASN A O 1
ATOM 724 N N . PRO A 1 88 ? -2.304 -11.145 -6.607 1.00 77.75 88 PRO A N 1
ATOM 725 C CA . PRO A 1 88 ? -2.975 -11.641 -5.422 1.00 77.75 88 PRO A CA 1
ATOM 726 C C . PRO A 1 88 ? -2.341 -10.994 -4.193 1.00 77.75 88 PRO A C 1
ATOM 728 O O . PRO A 1 88 ? -1.124 -11.013 -4.000 1.00 77.75 88 PRO A O 1
ATOM 731 N N . TYR A 1 89 ? -3.197 -10.457 -3.340 1.00 77.06 89 TYR A N 1
ATOM 732 C CA . TYR A 1 89 ? -2.839 -10.057 -1.996 1.00 77.06 89 TYR A CA 1
ATOM 733 C C . TYR A 1 89 ? -3.226 -11.191 -1.044 1.00 77.06 89 TYR A C 1
ATOM 735 O O . TYR A 1 89 ? -4.408 -11.430 -0.806 1.00 77.06 89 TYR A O 1
ATOM 743 N N . THR A 1 90 ? -2.237 -11.939 -0.55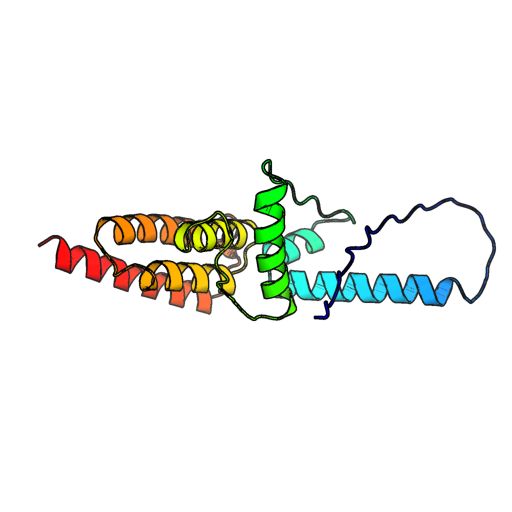1 1.00 73.56 90 THR A N 1
ATOM 744 C CA . THR A 1 90 ? -2.460 -13.040 0.395 1.00 73.56 90 THR A CA 1
ATOM 745 C C . THR A 1 90 ? -1.792 -12.758 1.738 1.00 73.56 90 THR A C 1
ATOM 747 O O . THR A 1 90 ? -0.561 -12.787 1.891 1.00 73.56 90 THR A O 1
ATOM 750 N N . LEU A 1 91 ? -2.623 -12.530 2.760 1.00 69.44 91 LEU A N 1
ATOM 751 C CA . LEU A 1 91 ? -2.187 -12.532 4.155 1.00 69.44 91 LEU A CA 1
ATOM 752 C C . LEU A 1 91 ? -1.987 -13.964 4.639 1.00 69.44 91 LEU A C 1
ATOM 754 O O . LEU A 1 91 ? -2.802 -14.544 5.349 1.00 69.44 91 LEU A O 1
ATOM 758 N N . GLU A 1 92 ? -0.856 -14.543 4.276 1.00 68.31 92 GLU A N 1
ATOM 759 C CA . GLU A 1 92 ? -0.363 -15.706 5.004 1.00 68.31 92 GLU A CA 1
ATOM 760 C C . GLU A 1 92 ? 0.380 -15.243 6.254 1.00 68.31 92 GLU A C 1
ATOM 762 O O . GLU A 1 92 ? 1.294 -14.414 6.167 1.00 68.31 92 GLU A O 1
ATOM 767 N N . LYS A 1 93 ? -0.027 -15.785 7.409 1.00 63.50 93 LYS A N 1
ATOM 768 C CA . LYS A 1 93 ? 0.612 -15.538 8.701 1.00 63.50 93 LYS A CA 1
ATOM 769 C C . LYS A 1 93 ? 2.064 -15.999 8.631 1.00 63.50 93 LYS A C 1
ATOM 771 O O . LYS A 1 93 ? 2.343 -17.186 8.473 1.00 63.50 93 LYS A O 1
ATOM 776 N N . LEU A 1 94 ? 2.986 -15.057 8.786 1.00 68.19 94 LEU A N 1
ATOM 777 C CA . LEU A 1 94 ? 4.401 -15.378 8.896 1.00 68.19 94 LEU A CA 1
ATOM 778 C C . LEU A 1 94 ? 4.666 -16.057 10.247 1.00 68.19 94 LEU A C 1
ATOM 780 O O . LEU A 1 94 ? 4.118 -15.618 11.258 1.00 68.19 94 LEU A O 1
ATOM 784 N N . PRO A 1 95 ? 5.526 -17.092 10.311 1.00 62.31 95 PRO A N 1
ATOM 785 C CA . PRO A 1 95 ? 5.707 -17.913 11.513 1.00 62.31 95 PRO A CA 1
ATOM 786 C C . PRO A 1 95 ? 6.249 -17.165 12.748 1.00 62.31 95 PRO A C 1
ATOM 788 O O . PRO A 1 95 ? 6.401 -17.775 13.802 1.00 62.31 95 PRO A O 1
ATOM 791 N N . ARG A 1 96 ? 6.555 -15.864 12.640 1.00 70.44 96 ARG A N 1
ATOM 792 C CA . ARG A 1 96 ? 7.157 -15.044 13.707 1.00 70.44 96 ARG A CA 1
ATOM 793 C C . ARG A 1 96 ? 6.559 -13.647 13.871 1.00 70.44 96 ARG A C 1
ATOM 795 O O . ARG A 1 96 ? 6.979 -12.942 14.777 1.00 70.44 96 ARG A O 1
ATOM 802 N N . LEU A 1 97 ? 5.622 -13.247 13.015 1.00 74.81 97 LEU A N 1
ATOM 803 C CA . LEU A 1 97 ? 4.998 -11.927 13.076 1.00 74.81 97 LEU A CA 1
ATOM 804 C C . LEU A 1 97 ? 3.508 -12.074 13.337 1.00 74.81 97 LEU A C 1
ATOM 806 O O . LEU A 1 97 ? 2.847 -12.987 12.830 1.00 74.81 97 LEU A O 1
ATOM 810 N N . SER A 1 98 ? 2.967 -11.135 14.101 1.00 81.44 98 SER A N 1
ATOM 811 C CA . SER A 1 98 ? 1.531 -10.921 14.120 1.00 81.44 98 SER A CA 1
ATOM 812 C C . SER A 1 98 ? 1.042 -10.509 12.728 1.00 81.44 98 SER A C 1
ATOM 814 O O . SER A 1 98 ? 1.788 -10.019 11.869 1.00 81.44 98 SER A O 1
ATOM 816 N N . LEU A 1 99 ? -0.253 -10.715 12.499 1.00 83.38 99 LEU A N 1
ATOM 817 C CA . LEU A 1 99 ? -0.895 -10.306 11.257 1.00 83.38 99 LEU A CA 1
ATOM 818 C C . LEU A 1 99 ? -0.757 -8.790 11.049 1.00 83.38 99 LEU A C 1
ATOM 820 O O . LEU A 1 99 ? -0.405 -8.347 9.962 1.00 83.38 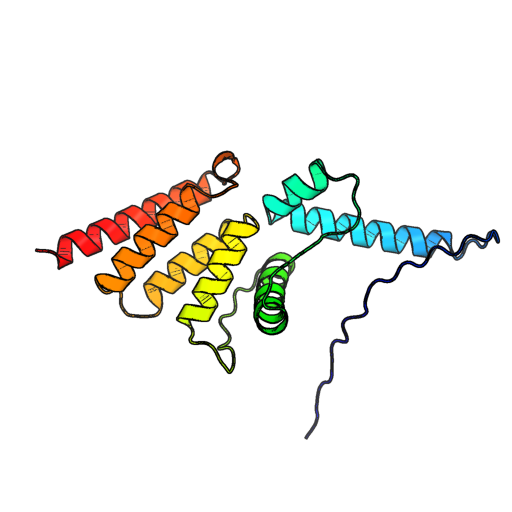99 LEU A O 1
ATOM 824 N N . PHE A 1 100 ? -0.925 -8.020 12.127 1.00 83.56 100 PHE A N 1
ATOM 825 C CA . PHE A 1 100 ? -0.766 -6.570 12.129 1.00 83.56 100 PHE A CA 1
ATOM 826 C C . PHE A 1 100 ? 0.634 -6.125 11.706 1.00 83.56 100 PHE A C 1
ATOM 828 O O . PHE A 1 100 ? 0.768 -5.304 10.805 1.00 83.56 100 PHE A O 1
ATOM 835 N N . GLU A 1 101 ? 1.680 -6.688 12.315 1.00 83.69 101 GLU A N 1
ATOM 836 C CA . GLU A 1 101 ? 3.062 -6.336 11.977 1.00 83.69 101 GLU A CA 1
ATOM 837 C C . GLU A 1 101 ? 3.382 -6.679 10.522 1.00 83.69 101 GLU A C 1
ATOM 839 O O . GLU A 1 101 ? 4.061 -5.914 9.844 1.00 83.69 101 GLU A O 1
ATOM 844 N N . THR A 1 102 ? 2.847 -7.793 10.017 1.00 85.44 102 THR A N 1
ATOM 845 C CA . THR A 1 102 ? 3.010 -8.178 8.610 1.00 85.44 102 THR A CA 1
ATOM 846 C C . THR A 1 102 ? 2.375 -7.145 7.676 1.00 85.44 102 THR A C 1
ATOM 848 O O . THR A 1 102 ? 3.022 -6.706 6.725 1.00 85.44 102 THR A O 1
ATOM 851 N N . ILE A 1 103 ? 1.137 -6.722 7.960 1.00 88.75 103 ILE A N 1
ATOM 852 C CA . ILE A 1 103 ? 0.441 -5.690 7.176 1.00 88.75 103 ILE A CA 1
ATOM 853 C C . ILE A 1 103 ? 1.192 -4.356 7.269 1.00 88.75 103 ILE A C 1
ATOM 855 O O . ILE A 1 103 ? 1.359 -3.674 6.262 1.00 88.75 103 ILE A O 1
ATOM 859 N N . HIS A 1 104 ? 1.689 -3.993 8.454 1.00 87.94 104 HIS A N 1
ATOM 860 C CA . HIS A 1 104 ? 2.431 -2.752 8.671 1.00 87.94 104 HIS A CA 1
ATOM 861 C C . HIS A 1 104 ? 3.767 -2.708 7.931 1.00 87.94 104 HIS A C 1
ATOM 863 O O . HIS A 1 104 ? 4.086 -1.701 7.301 1.00 87.94 104 HIS A O 1
ATOM 869 N N . LEU A 1 105 ? 4.534 -3.797 7.941 1.00 88.38 105 LEU A N 1
ATOM 870 C CA . LEU A 1 105 ? 5.764 -3.882 7.156 1.00 88.38 105 LEU A CA 1
ATOM 871 C C . LEU A 1 105 ? 5.470 -3.761 5.658 1.00 88.38 105 LEU A C 1
ATOM 873 O O . LEU A 1 105 ? 6.142 -3.007 4.957 1.00 88.38 105 LEU A O 1
ATOM 877 N N . LEU A 1 106 ? 4.432 -4.448 5.180 1.00 89.81 106 LEU A N 1
ATOM 878 C CA . LEU A 1 106 ? 4.039 -4.399 3.775 1.00 89.81 106 LEU A CA 1
ATOM 879 C C . LEU A 1 106 ? 3.539 -3.006 3.359 1.00 89.81 106 LEU A C 1
ATOM 881 O O . LEU A 1 106 ? 3.847 -2.555 2.261 1.00 89.81 106 LEU A O 1
ATOM 885 N N . PHE A 1 107 ? 2.833 -2.308 4.250 1.00 92.25 107 PHE A N 1
ATOM 886 C CA . PHE A 1 107 ? 2.440 -0.906 4.094 1.00 92.25 107 PHE A CA 1
ATOM 887 C C . PHE A 1 107 ? 3.645 0.039 3.993 1.00 92.25 107 PHE A C 1
ATOM 889 O O . PHE A 1 107 ? 3.696 0.897 3.113 1.00 92.25 107 PHE A O 1
ATOM 896 N N . ASN A 1 108 ? 4.650 -0.127 4.854 1.00 89.81 108 ASN A N 1
ATOM 897 C CA . ASN A 1 108 ? 5.842 0.719 4.804 1.00 89.81 108 ASN A CA 1
ATOM 898 C C . ASN A 1 108 ? 6.621 0.514 3.501 1.00 89.81 108 ASN A C 1
ATOM 900 O O . ASN A 1 108 ? 7.061 1.489 2.890 1.00 89.81 108 ASN A O 1
ATOM 904 N N . LEU A 1 109 ? 6.738 -0.733 3.029 1.00 88.88 109 LEU A N 1
ATOM 905 C CA . LEU A 1 109 ? 7.331 -0.998 1.719 1.00 88.88 109 LEU A CA 1
ATOM 906 C C . LEU A 1 109 ? 6.481 -0.411 0.591 1.00 88.88 109 LEU A C 1
ATOM 908 O O . LEU A 1 109 ? 7.025 0.220 -0.309 1.00 88.88 109 LEU A O 1
ATOM 912 N N . SER A 1 110 ? 5.156 -0.556 0.629 1.00 91.69 110 SER A N 1
ATOM 913 C CA . SER A 1 110 ? 4.306 -0.036 -0.442 1.00 91.69 110 SER A CA 1
ATOM 914 C C . SER A 1 110 ? 4.376 1.488 -0.555 1.00 91.69 110 SER A C 1
ATOM 916 O O . SER A 1 110 ? 4.360 2.003 -1.670 1.00 91.69 110 SER A O 1
ATOM 918 N N . ILE A 1 111 ? 4.548 2.211 0.557 1.00 91.88 111 ILE A N 1
ATOM 919 C CA . ILE A 1 111 ? 4.854 3.649 0.531 1.00 91.88 111 ILE A CA 1
ATOM 920 C C . ILE A 1 111 ? 6.257 3.899 -0.029 1.00 91.88 111 ILE A C 1
ATOM 922 O O . ILE A 1 111 ? 6.401 4.715 -0.941 1.00 91.88 111 ILE A O 1
ATOM 926 N N . LYS A 1 112 ? 7.284 3.192 0.471 1.00 89.44 112 LYS A N 1
ATOM 927 C CA . LYS A 1 112 ? 8.691 3.337 0.036 1.00 89.44 112 LYS A CA 1
ATOM 928 C C . LYS A 1 112 ? 8.850 3.143 -1.477 1.00 89.44 112 LYS A C 1
ATOM 930 O O . LYS A 1 112 ? 9.599 3.884 -2.111 1.00 89.44 112 LYS A O 1
ATOM 935 N N . TYR A 1 113 ? 8.098 2.206 -2.055 1.00 90.06 113 TYR A N 1
ATOM 936 C CA . TYR A 1 113 ? 8.117 1.876 -3.483 1.00 90.06 113 TYR A CA 1
ATOM 937 C C . TYR A 1 113 ? 6.956 2.491 -4.284 1.00 90.06 113 TYR A C 1
ATOM 939 O O . TYR A 1 113 ? 6.832 2.227 -5.477 1.00 90.06 113 TYR A O 1
ATOM 947 N N . GLY A 1 114 ? 6.101 3.320 -3.680 1.00 90.81 114 GLY A N 1
ATOM 948 C CA . GLY A 1 114 ? 5.022 4.016 -4.391 1.00 90.81 114 GLY A CA 1
ATOM 949 C C . GLY A 1 114 ? 4.040 3.076 -5.098 1.00 90.81 114 GLY A C 1
ATOM 950 O O . GLY A 1 114 ? 3.783 3.230 -6.291 1.00 90.81 114 GLY A O 1
ATOM 951 N N . ILE A 1 115 ? 3.537 2.070 -4.381 1.00 93.81 115 ILE A N 1
ATOM 952 C CA . ILE A 1 115 ? 2.570 1.080 -4.870 1.00 93.81 115 ILE A CA 1
ATOM 953 C C . ILE A 1 115 ? 1.190 1.427 -4.292 1.00 93.81 115 ILE A C 1
ATOM 955 O O . ILE A 1 115 ? 0.784 0.903 -3.253 1.00 93.81 115 ILE A O 1
ATOM 959 N N . ASP A 1 116 ? 0.471 2.337 -4.952 1.00 93.62 116 ASP A N 1
ATOM 960 C CA . ASP A 1 116 ? -0.817 2.896 -4.501 1.00 93.62 116 ASP A CA 1
ATOM 961 C C . ASP A 1 116 ? -1.840 1.822 -4.099 1.00 93.62 116 ASP A C 1
ATOM 963 O O . ASP A 1 116 ? -2.458 1.883 -3.032 1.00 93.62 116 ASP A O 1
ATOM 967 N N . THR A 1 117 ? -2.020 0.809 -4.948 1.00 92.94 117 THR A N 1
ATOM 968 C CA . THR A 1 117 ? -3.005 -0.259 -4.730 1.00 92.94 117 THR A CA 1
ATOM 969 C C . THR A 1 117 ? -2.687 -1.077 -3.485 1.00 92.94 117 THR A C 1
ATOM 971 O O . THR A 1 117 ? -3.580 -1.316 -2.675 1.00 92.94 117 THR A O 1
ATOM 974 N N . LEU A 1 118 ? -1.421 -1.451 -3.296 1.00 93.50 118 LEU A N 1
ATOM 975 C CA . LEU A 1 118 ? -0.972 -2.205 -2.129 1.00 93.50 118 LEU A CA 1
ATOM 976 C C . LEU A 1 118 ? -1.089 -1.374 -0.850 1.00 93.50 118 LEU A C 1
ATOM 978 O O . LEU A 1 118 ? -1.590 -1.873 0.154 1.00 93.50 118 LEU A O 1
ATOM 982 N N . THR A 1 119 ? -0.704 -0.095 -0.903 1.00 94.31 119 THR A N 1
ATOM 983 C CA . THR A 1 119 ? -0.838 0.830 0.232 1.00 94.31 119 THR A CA 1
ATOM 984 C C . THR A 1 119 ? -2.288 0.928 0.688 1.00 94.31 119 THR A C 1
ATOM 986 O O . THR A 1 119 ? -2.575 0.803 1.879 1.00 94.31 119 THR A O 1
ATOM 989 N N . TYR A 1 120 ? -3.219 1.094 -0.254 1.00 93.94 120 TYR A N 1
ATOM 990 C CA . TYR A 1 120 ? -4.639 1.169 0.068 1.00 93.94 120 TYR A CA 1
ATOM 991 C C . TYR A 1 120 ? -5.174 -0.133 0.675 1.00 93.94 120 TYR A C 1
ATOM 993 O O . TYR A 1 120 ? -5.872 -0.080 1.687 1.00 93.94 120 TYR A O 1
ATOM 1001 N N . ILE A 1 121 ? -4.825 -1.289 0.102 1.00 92.62 121 ILE A N 1
ATOM 1002 C CA . ILE A 1 121 ? -5.253 -2.595 0.621 1.00 92.62 121 ILE A CA 1
ATOM 1003 C C . ILE A 1 121 ? -4.728 -2.804 2.048 1.00 92.62 121 ILE A C 1
ATOM 1005 O O . ILE A 1 121 ? -5.502 -3.150 2.935 1.00 92.62 121 ILE A O 1
ATOM 1009 N N . CYS A 1 122 ? -3.448 -2.516 2.309 1.00 92.25 122 CYS A N 1
ATOM 1010 C CA . CYS A 1 122 ? -2.887 -2.635 3.654 1.00 92.25 122 CYS A CA 1
ATOM 1011 C C . CYS A 1 122 ? -3.607 -1.727 4.664 1.00 92.25 122 CYS A C 1
ATOM 1013 O O . CYS A 1 122 ? -3.880 -2.154 5.782 1.00 92.25 122 CYS A O 1
ATOM 1015 N N . LEU A 1 123 ? -3.958 -0.496 4.280 1.00 91.94 123 LEU A N 1
ATOM 1016 C CA . LEU A 1 123 ? -4.726 0.411 5.140 1.00 91.94 123 LEU A CA 1
ATOM 1017 C C . LEU A 1 123 ? -6.140 -0.115 5.429 1.00 91.94 123 LEU A C 1
ATOM 1019 O O . LEU A 1 123 ? -6.612 -0.001 6.561 1.00 91.94 123 LEU A O 1
ATOM 1023 N N . GLN A 1 124 ? -6.817 -0.700 4.436 1.00 90.94 124 GLN A N 1
ATOM 1024 C CA . GLN A 1 124 ? -8.122 -1.339 4.638 1.00 90.94 124 GLN A CA 1
ATOM 1025 C C . GLN A 1 124 ? -8.017 -2.525 5.598 1.00 90.94 124 GLN A C 1
ATOM 1027 O O . GLN A 1 124 ? -8.819 -2.643 6.524 1.00 90.94 124 GLN A O 1
ATOM 1032 N N . ASP A 1 125 ? -7.003 -3.365 5.429 1.00 89.62 125 ASP A N 1
ATOM 1033 C CA . ASP A 1 125 ? -6.799 -4.516 6.297 1.00 89.62 125 ASP A CA 1
ATOM 1034 C C . ASP A 1 125 ? -6.450 -4.092 7.720 1.00 89.62 125 ASP A C 1
ATOM 1036 O O . ASP A 1 125 ? -7.046 -4.604 8.666 1.00 89.62 125 ASP A O 1
ATOM 1040 N N . MET A 1 126 ? -5.604 -3.079 7.914 1.00 87.69 126 MET A N 1
ATOM 1041 C CA . MET A 1 126 ? -5.381 -2.501 9.245 1.00 87.69 126 MET A CA 1
ATOM 1042 C C . MET A 1 126 ? -6.684 -2.015 9.904 1.00 87.69 126 MET A C 1
ATOM 1044 O O . MET A 1 126 ? -6.815 -2.126 11.123 1.00 87.69 126 MET A O 1
ATOM 1048 N N . CYS A 1 127 ? -7.660 -1.526 9.127 1.00 84.50 127 CYS A N 1
ATOM 1049 C CA . CYS A 1 127 ? -8.983 -1.170 9.650 1.00 84.50 127 CYS A CA 1
ATOM 1050 C C . CYS A 1 127 ? -9.811 -2.404 10.049 1.00 84.50 127 CYS A C 1
ATOM 1052 O O . CYS A 1 127 ? -10.495 -2.381 11.072 1.00 84.50 127 CYS A O 1
ATOM 1054 N N . ASN A 1 128 ? -9.754 -3.475 9.253 1.00 81.69 128 ASN A N 1
ATOM 1055 C CA . ASN A 1 128 ? -10.606 -4.658 9.406 1.00 81.69 128 ASN A CA 1
ATOM 1056 C C . ASN A 1 128 ? -10.085 -5.670 10.440 1.00 81.69 128 ASN A C 1
ATOM 1058 O O . ASN A 1 128 ? -10.873 -6.379 11.060 1.00 81.69 128 ASN A O 1
ATOM 1062 N N . THR A 1 129 ? -8.767 -5.759 10.633 1.00 65.94 129 THR A N 1
ATOM 1063 C CA . THR A 1 129 ? -8.142 -6.928 11.279 1.00 65.94 129 THR A CA 1
ATOM 1064 C C . THR A 1 129 ? -8.384 -7.021 12.796 1.00 65.94 129 THR A C 1
ATOM 1066 O O . THR A 1 129 ? -8.202 -8.095 13.363 1.00 65.94 129 THR A O 1
ATOM 1069 N N . PHE A 1 130 ? -8.800 -5.948 13.486 1.00 57.19 130 PHE A N 1
ATOM 1070 C CA . PHE A 1 130 ? -8.765 -5.932 14.963 1.00 57.19 130 PHE A CA 1
ATOM 1071 C C . PHE A 1 130 ? -9.997 -5.423 15.707 1.00 57.19 130 PHE A C 1
ATOM 1073 O O . PHE A 1 130 ? -9.907 -5.279 16.922 1.00 57.19 130 PHE A O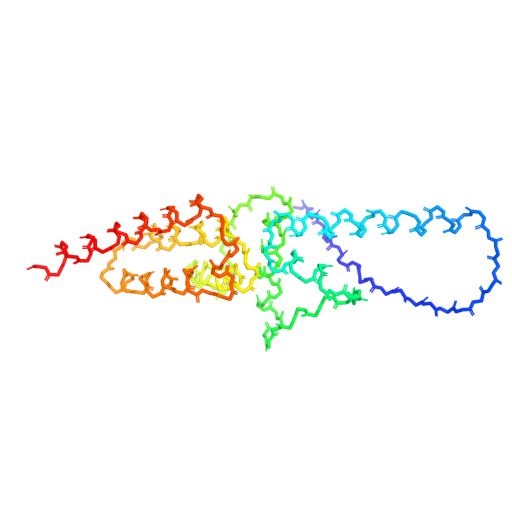 1
ATOM 1080 N N . ASN A 1 131 ? -11.138 -5.203 15.044 1.00 65.88 131 ASN A N 1
ATOM 1081 C CA . ASN A 1 131 ? -12.196 -4.325 15.559 1.00 65.88 131 ASN A CA 1
ATOM 1082 C C . ASN A 1 131 ? -11.609 -2.939 15.852 1.00 65.88 131 ASN A C 1
ATOM 1084 O O . ASN A 1 131 ? -10.849 -2.734 16.800 1.00 65.88 131 ASN A O 1
ATOM 1088 N N . LEU A 1 132 ? -11.927 -1.975 14.992 1.00 75.62 132 LEU A N 1
ATOM 1089 C CA . LEU A 1 132 ? -11.424 -0.614 15.124 1.00 75.62 132 LEU A CA 1
ATOM 1090 C C . LEU A 1 132 ? -11.654 -0.105 16.563 1.00 75.62 132 LEU A C 1
ATOM 1092 O O . LEU A 1 132 ? -12.779 -0.105 17.055 1.00 75.62 132 LEU A O 1
ATOM 1096 N N . ASN A 1 133 ? -10.582 0.297 17.244 1.00 82.94 133 ASN A N 1
ATOM 1097 C CA . ASN A 1 133 ? -10.624 0.943 18.554 1.00 82.94 133 ASN A CA 1
ATOM 1098 C C . ASN A 1 133 ? -9.917 2.303 18.459 1.00 82.94 133 ASN A C 1
ATOM 1100 O O . ASN A 1 133 ? -9.248 2.582 17.464 1.00 82.94 133 ASN A O 1
ATOM 1104 N N . ILE A 1 134 ? -10.062 3.161 19.472 1.00 84.00 134 ILE A N 1
ATOM 1105 C CA . ILE A 1 134 ? -9.537 4.540 19.428 1.00 84.00 134 ILE A CA 1
ATOM 1106 C C . ILE A 1 134 ? -8.017 4.568 19.194 1.00 84.00 134 ILE A C 1
ATOM 1108 O O . ILE A 1 134 ? -7.540 5.363 18.385 1.00 84.00 134 ILE A O 1
ATOM 1112 N N . ASN A 1 135 ? -7.263 3.668 19.832 1.00 84.69 135 ASN A N 1
ATOM 1113 C CA . ASN A 1 135 ? -5.803 3.614 19.710 1.00 84.69 135 ASN A CA 1
ATOM 1114 C C . ASN A 1 135 ? -5.367 3.236 18.285 1.00 84.69 135 ASN A C 1
ATOM 1116 O O . ASN A 1 135 ? -4.533 3.911 17.681 1.00 84.69 135 ASN A O 1
ATOM 1120 N N . ASN A 1 136 ? -5.984 2.202 17.712 1.00 83.81 136 ASN A N 1
ATOM 1121 C CA . ASN A 1 136 ? -5.700 1.751 16.351 1.00 83.81 136 ASN A CA 1
ATOM 1122 C C . ASN A 1 136 ? -6.199 2.760 15.307 1.00 83.81 136 ASN A C 1
ATOM 1124 O O . ASN A 1 136 ? -5.554 2.945 14.279 1.00 83.81 136 ASN A O 1
ATOM 1128 N N . ALA A 1 137 ? -7.310 3.453 15.572 1.00 87.06 137 ALA A N 1
ATOM 1129 C CA . ALA A 1 137 ? -7.824 4.517 14.714 1.00 87.06 137 ALA A CA 1
ATOM 1130 C C . ALA A 1 137 ? -6.874 5.727 14.674 1.00 87.06 137 ALA A C 1
ATOM 1132 O O . ALA A 1 137 ? -6.614 6.270 13.600 1.00 87.06 137 ALA A O 1
ATOM 1133 N N . ALA A 1 138 ? -6.308 6.124 15.819 1.00 88.06 138 ALA A N 1
ATOM 1134 C CA . ALA A 1 138 ? -5.293 7.175 15.880 1.00 88.06 138 ALA A CA 1
ATOM 1135 C C . ALA A 1 138 ? -4.029 6.777 15.104 1.00 88.06 138 ALA A C 1
ATOM 1137 O O . ALA A 1 138 ? -3.520 7.556 14.298 1.00 88.06 138 ALA A O 1
ATOM 1138 N N . TYR A 1 139 ? -3.572 5.538 15.280 1.00 89.44 139 TYR A N 1
ATOM 1139 C CA . TYR A 1 139 ? -2.454 4.993 14.519 1.00 89.44 139 TYR A CA 1
ATOM 1140 C C . TYR A 1 139 ? -2.722 4.979 13.003 1.00 89.44 139 TYR A C 1
ATOM 1142 O O . TYR A 1 139 ? -1.892 5.429 12.214 1.00 89.44 139 TYR A O 1
ATOM 1150 N N . LEU A 1 140 ? -3.914 4.552 12.583 1.00 90.50 140 LEU A N 1
ATOM 1151 C CA . LEU A 1 140 ? -4.336 4.577 11.182 1.00 90.50 140 LEU A CA 1
ATOM 1152 C C . LEU A 1 140 ? -4.364 5.990 10.593 1.00 90.50 140 LEU A C 1
ATOM 1154 O O . LEU A 1 140 ? -4.051 6.160 9.419 1.00 90.50 140 LEU A O 1
ATOM 1158 N N . LEU A 1 141 ? -4.715 7.016 11.375 1.00 91.12 141 LEU A N 1
ATOM 1159 C CA . LEU A 1 141 ? -4.633 8.403 10.909 1.00 91.12 141 LEU A CA 1
ATOM 1160 C C . LEU A 1 141 ? -3.194 8.840 10.638 1.00 91.12 141 LEU A C 1
ATOM 1162 O O . LEU A 1 141 ? -2.964 9.567 9.670 1.00 91.12 141 LEU A O 1
ATOM 1166 N N . ILE A 1 142 ? -2.240 8.389 11.456 1.00 91.31 142 ILE A N 1
ATOM 1167 C CA . ILE A 1 142 ? -0.812 8.630 11.226 1.00 91.31 142 ILE A CA 1
ATOM 1168 C C . ILE A 1 142 ? -0.378 7.928 9.935 1.00 91.31 142 ILE A C 1
ATOM 1170 O O . ILE A 1 142 ? 0.202 8.572 9.062 1.00 91.31 142 ILE A O 1
ATOM 1174 N N . ALA A 1 143 ? -0.739 6.654 9.763 1.00 91.81 143 ALA A N 1
ATOM 1175 C CA . ALA A 1 143 ? -0.449 5.893 8.547 1.00 91.81 143 ALA A CA 1
ATOM 1176 C C . ALA A 1 143 ? -1.063 6.554 7.294 1.00 91.81 143 ALA A C 1
ATOM 1178 O O . ALA A 1 143 ? -0.392 6.760 6.288 1.00 91.81 143 ALA A O 1
ATOM 1179 N N . LEU A 1 144 ? -2.321 6.991 7.360 1.00 92.75 144 LEU A N 1
ATOM 1180 C CA . LEU A 1 144 ? -2.984 7.718 6.273 1.00 92.75 144 LEU A CA 1
ATOM 1181 C C . LEU A 1 144 ? -2.305 9.046 5.940 1.00 92.75 144 LEU A C 1
ATOM 1183 O O . LEU A 1 144 ? -2.250 9.436 4.777 1.00 92.75 144 LEU A O 1
ATOM 1187 N N . HIS A 1 145 ? -1.816 9.761 6.953 1.00 92.38 145 HIS A N 1
ATOM 1188 C CA . HIS A 1 145 ? -1.066 10.991 6.744 1.00 92.38 145 HIS A CA 1
ATOM 1189 C C . HIS A 1 145 ? 0.254 10.714 6.015 1.00 92.38 145 HIS A C 1
ATOM 1191 O O . HIS A 1 145 ? 0.556 11.392 5.036 1.00 92.38 145 HIS A O 1
ATOM 1197 N N . GLN A 1 146 ? 0.992 9.683 6.435 1.00 91.38 146 GLN A N 1
ATOM 1198 C CA . GLN A 1 146 ? 2.216 9.236 5.762 1.00 91.38 146 GLN A CA 1
ATOM 1199 C C . GLN A 1 146 ? 1.949 8.803 4.313 1.00 91.38 146 GLN A C 1
ATOM 1201 O O . GLN A 1 146 ? 2.720 9.141 3.422 1.00 91.38 146 GLN A O 1
ATOM 1206 N N . ALA A 1 147 ? 0.834 8.112 4.062 1.00 91.19 147 ALA A N 1
ATOM 1207 C CA . ALA A 1 147 ? 0.447 7.649 2.731 1.00 91.19 147 ALA A CA 1
ATOM 1208 C C . ALA A 1 147 ? 0.061 8.783 1.762 1.00 91.19 147 ALA A C 1
ATOM 1210 O O . ALA A 1 147 ? 0.139 8.590 0.552 1.00 91.19 147 ALA A O 1
ATOM 1211 N N . LEU A 1 148 ? -0.380 9.939 2.277 1.00 89.12 148 LEU A N 1
ATOM 1212 C CA . LEU A 1 148 ? -0.723 11.123 1.474 1.00 89.12 148 LEU A CA 1
ATOM 1213 C C . LEU A 1 148 ? 0.473 12.039 1.217 1.00 89.12 148 LEU A C 1
ATOM 1215 O O . LEU A 1 148 ? 0.560 12.625 0.145 1.00 89.12 148 LEU A O 1
ATOM 1219 N N . ASN A 1 149 ? 1.363 12.161 2.201 1.00 89.25 149 ASN A N 1
ATOM 1220 C CA . ASN A 1 149 ? 2.489 13.099 2.186 1.00 89.25 149 ASN A CA 1
ATOM 1221 C C . ASN A 1 149 ? 3.830 12.372 1.998 1.00 89.25 149 ASN A C 1
ATOM 1223 O O . ASN A 1 149 ? 4.869 12.809 2.494 1.00 89.25 149 ASN A O 1
ATOM 1227 N N . GLY A 1 150 ? 3.788 11.201 1.363 1.00 84.88 150 GLY A N 1
ATOM 1228 C CA . GLY A 1 150 ? 4.960 10.378 1.103 1.00 84.88 150 GLY A CA 1
ATOM 1229 C C . GLY A 1 150 ? 5.852 10.947 -0.010 1.00 84.88 150 GLY A C 1
ATOM 1230 O O . GLY A 1 150 ? 5.508 11.939 -0.654 1.00 84.88 150 GLY A O 1
ATOM 1231 N N . PRO A 1 151 ? 6.982 10.281 -0.314 1.00 84.25 151 PRO A N 1
ATOM 1232 C CA . PRO A 1 151 ? 7.950 10.734 -1.323 1.00 84.25 151 PRO A CA 1
ATOM 1233 C C . PRO A 1 151 ? 7.367 10.874 -2.740 1.00 84.25 151 PRO A C 1
ATOM 1235 O O . PRO A 1 151 ? 7.954 11.544 -3.588 1.00 84.25 151 PRO A O 1
ATOM 1238 N N . TYR A 1 152 ? 6.208 10.262 -2.999 1.00 88.31 152 TYR A N 1
ATOM 1239 C CA . TYR A 1 152 ? 5.550 10.244 -4.303 1.00 88.31 152 TYR A CA 1
ATOM 1240 C C . TYR A 1 152 ? 4.236 11.033 -4.347 1.00 88.31 152 TYR A C 1
ATOM 1242 O O . TYR A 1 152 ? 3.438 10.801 -5.253 1.00 88.31 152 TYR A O 1
ATOM 1250 N N . GLU A 1 153 ? 4.018 11.982 -3.426 1.00 87.31 153 GLU A N 1
ATOM 1251 C CA . GLU A 1 153 ? 2.741 12.706 -3.269 1.00 87.31 153 GLU A CA 1
ATOM 1252 C C . GLU A 1 153 ? 2.147 13.237 -4.596 1.00 87.31 153 GLU A C 1
ATOM 1254 O O . GLU A 1 153 ? 0.934 13.221 -4.798 1.00 87.31 153 GLU A O 1
ATOM 1259 N N . LYS A 1 154 ? 3.010 13.669 -5.530 1.00 90.88 154 LYS A N 1
ATOM 1260 C CA . LYS A 1 154 ? 2.640 14.299 -6.812 1.00 90.88 154 LYS A CA 1
ATOM 1261 C C . LYS A 1 154 ? 2.312 13.308 -7.927 1.00 90.88 154 LYS A C 1
ATOM 1263 O O . LYS A 1 154 ? 1.803 13.715 -8.966 1.00 90.88 154 LYS A O 1
ATOM 1268 N N . TYR A 1 155 ? 2.645 12.037 -7.735 1.00 89.69 155 TYR A N 1
ATOM 1269 C CA . TYR A 1 155 ? 2.544 10.990 -8.752 1.00 89.69 155 TYR A CA 1
ATOM 1270 C C . TYR A 1 155 ? 1.400 10.011 -8.483 1.00 89.69 155 TYR A C 1
ATOM 1272 O O . TYR A 1 155 ? 1.126 9.148 -9.315 1.00 89.69 155 TYR A O 1
ATOM 1280 N N . HIS A 1 156 ? 0.741 10.132 -7.330 1.00 91.31 156 HIS A N 1
ATOM 1281 C CA . HIS A 1 156 ? -0.397 9.298 -6.983 1.00 91.31 156 HIS A CA 1
ATOM 1282 C C . HIS A 1 156 ? -1.551 9.465 -7.969 1.00 91.31 156 HIS A C 1
ATOM 1284 O O . HIS A 1 156 ? -1.876 10.567 -8.418 1.00 91.31 156 HIS A O 1
ATOM 1290 N N . SER A 1 157 ? -2.226 8.356 -8.254 1.00 90.81 157 SER A N 1
ATOM 1291 C CA . SER A 1 157 ? -3.429 8.379 -9.084 1.00 90.81 157 SER A CA 1
ATOM 1292 C C . SER A 1 157 ? -4.585 9.113 -8.386 1.00 90.81 157 SER A C 1
ATOM 1294 O O . SER A 1 157 ? -4.764 9.025 -7.167 1.00 90.81 157 SER A O 1
ATOM 1296 N N . ASN A 1 158 ? -5.432 9.800 -9.161 1.00 92.75 158 ASN A N 1
ATOM 1297 C CA . ASN A 1 158 ? -6.618 10.477 -8.617 1.00 92.75 158 ASN A CA 1
ATOM 1298 C C . ASN A 1 158 ? -7.548 9.502 -7.876 1.00 92.75 158 ASN A C 1
ATOM 1300 O O . ASN A 1 158 ? -8.055 9.830 -6.802 1.00 92.75 158 ASN A O 1
ATOM 1304 N N . ASP A 1 159 ? -7.719 8.287 -8.401 1.00 92.19 159 ASP A N 1
ATOM 1305 C CA . ASP A 1 159 ? -8.539 7.245 -7.778 1.00 92.19 159 ASP A CA 1
ATOM 1306 C C . ASP A 1 159 ? -8.008 6.841 -6.399 1.00 92.19 159 ASP A C 1
ATOM 1308 O O . ASP A 1 159 ? -8.784 6.696 -5.450 1.00 92.19 159 ASP A O 1
ATOM 1312 N N . TYR A 1 160 ? -6.688 6.689 -6.261 1.00 92.69 160 TYR A N 1
ATOM 1313 C CA . TYR A 1 160 ? -6.049 6.420 -4.974 1.00 92.69 160 TYR A CA 1
ATOM 1314 C C . TYR A 1 160 ? -6.272 7.569 -3.987 1.00 92.69 160 TYR A C 1
ATOM 1316 O O . TYR A 1 160 ? -6.700 7.332 -2.855 1.00 92.69 160 TYR A O 1
ATOM 1324 N N . LEU A 1 161 ? -6.074 8.819 -4.420 1.00 94.19 161 LEU A N 1
ATOM 1325 C CA . LEU A 1 161 ? -6.278 9.993 -3.568 1.00 94.19 161 LEU A CA 1
ATOM 1326 C C . LEU A 1 161 ? -7.725 10.100 -3.073 1.00 94.19 161 LEU A C 1
ATOM 1328 O O . LEU A 1 161 ? -7.950 10.404 -1.899 1.00 94.19 161 LEU A O 1
ATOM 1332 N N . ILE A 1 162 ? -8.708 9.830 -3.935 1.00 94.19 162 ILE A N 1
ATOM 1333 C CA . ILE A 1 162 ? -10.128 9.799 -3.558 1.00 94.19 162 ILE A CA 1
ATOM 1334 C C . ILE A 1 162 ? -10.371 8.700 -2.516 1.00 94.19 162 ILE A C 1
ATOM 1336 O O . ILE A 1 162 ? -10.949 8.965 -1.459 1.00 94.19 162 ILE A O 1
ATOM 1340 N N . LYS A 1 163 ? -9.885 7.478 -2.768 1.00 94.25 163 LYS A N 1
ATOM 1341 C CA . LYS A 1 163 ? -10.039 6.331 -1.858 1.00 94.25 163 LYS A CA 1
ATOM 1342 C C . LYS A 1 163 ? -9.426 6.584 -0.479 1.00 94.25 163 LYS A C 1
ATOM 1344 O O . LYS A 1 163 ? -10.079 6.319 0.531 1.00 94.25 163 LYS A O 1
ATOM 1349 N N . ILE A 1 164 ? -8.215 7.138 -0.419 1.00 93.19 164 ILE A N 1
ATOM 1350 C CA . ILE A 1 164 ? -7.540 7.463 0.843 1.00 93.19 164 ILE A CA 1
ATOM 1351 C C . ILE A 1 164 ? -8.242 8.597 1.591 1.00 93.19 164 ILE A C 1
ATOM 1353 O O . ILE A 1 164 ? -8.435 8.498 2.805 1.00 93.19 164 ILE A O 1
ATOM 1357 N N . LYS A 1 165 ? -8.668 9.661 0.899 1.00 93.44 165 LYS A N 1
ATOM 1358 C CA . LYS A 1 165 ? -9.417 10.760 1.531 1.00 93.44 165 LYS A CA 1
ATOM 1359 C C . LYS A 1 165 ? -10.728 10.261 2.140 1.00 93.44 165 LYS A C 1
ATOM 1361 O O . LYS A 1 165 ? -11.042 10.631 3.271 1.00 93.44 165 LYS A O 1
ATOM 1366 N N . ASN A 1 166 ? -11.439 9.378 1.440 1.00 94.06 166 ASN A N 1
ATOM 1367 C CA . ASN A 1 166 ? -12.652 8.746 1.955 1.00 94.06 166 ASN A CA 1
ATOM 1368 C C . ASN A 1 166 ? -12.359 7.882 3.189 1.00 94.06 166 ASN A C 1
ATOM 1370 O O . ASN A 1 166 ? -13.057 7.997 4.197 1.00 94.06 166 ASN A O 1
ATOM 1374 N N . LEU A 1 167 ? -11.292 7.072 3.157 1.00 92.62 167 LEU A N 1
ATOM 1375 C CA . LEU A 1 167 ? -10.894 6.261 4.311 1.00 92.62 167 LEU A CA 1
ATOM 1376 C C . LEU A 1 167 ? -10.561 7.140 5.526 1.00 92.62 167 LEU A C 1
ATOM 1378 O O . LEU A 1 167 ? -11.069 6.901 6.619 1.00 92.62 167 LEU A O 1
ATOM 1382 N N . LYS A 1 168 ? -9.802 8.224 5.325 1.00 93.12 168 LYS A N 1
ATOM 1383 C CA . LYS A 1 168 ? -9.487 9.208 6.370 1.00 93.12 168 LYS A CA 1
ATOM 1384 C C . LYS A 1 168 ? -10.737 9.822 6.996 1.00 93.12 168 LYS A C 1
ATOM 1386 O O . LYS A 1 168 ? -10.817 9.918 8.218 1.00 93.12 168 LYS A O 1
ATOM 1391 N N . GLN A 1 169 ? -11.716 10.226 6.187 1.00 93.06 169 GLN A N 1
ATOM 1392 C CA . GLN A 1 169 ? -12.975 10.777 6.699 1.00 93.06 169 GLN A CA 1
ATOM 1393 C C . GLN A 1 169 ? -13.754 9.756 7.536 1.00 93.06 169 GLN A C 1
ATOM 1395 O O . GLN A 1 169 ? -14.284 10.114 8.587 1.00 93.06 169 GLN A O 1
ATOM 1400 N N . ASN A 1 170 ? -13.789 8.490 7.115 1.00 90.94 170 ASN A N 1
ATOM 1401 C CA . ASN A 1 170 ? -14.463 7.428 7.863 1.00 90.94 170 ASN A CA 1
ATOM 1402 C C . ASN A 1 170 ? -13.820 7.199 9.236 1.00 90.94 170 ASN A C 1
ATOM 1404 O O . ASN A 1 170 ? -14.529 7.105 10.237 1.00 90.94 170 ASN A O 1
ATOM 1408 N N . ILE A 1 171 ? -12.487 7.186 9.304 1.00 90.06 171 ILE A N 1
ATOM 1409 C CA . ILE A 1 171 ? -11.763 7.014 10.570 1.00 90.06 171 ILE A CA 1
ATOM 1410 C C . ILE A 1 171 ? -11.953 8.227 11.488 1.00 90.06 171 ILE A C 1
ATOM 1412 O O . ILE A 1 171 ? -12.189 8.062 12.683 1.00 90.06 171 ILE A O 1
ATOM 1416 N N . LEU A 1 172 ? -11.932 9.449 10.945 1.00 91.00 172 LEU A N 1
ATOM 1417 C CA . LEU A 1 172 ? -12.220 10.655 11.730 1.00 91.00 172 LEU A CA 1
ATOM 1418 C C . LEU A 1 172 ? -13.629 10.621 12.334 1.00 91.00 172 LEU A C 1
ATOM 1420 O O . LEU A 1 172 ? -13.789 10.920 13.516 1.00 91.00 172 LEU A O 1
ATOM 1424 N N . ARG A 1 173 ? -14.637 10.215 11.551 1.00 90.25 173 ARG A N 1
ATOM 1425 C CA . ARG A 1 173 ? -16.013 10.042 12.045 1.00 90.25 173 ARG A CA 1
ATOM 1426 C C . ARG A 1 173 ? -16.084 8.996 13.151 1.00 90.25 173 ARG A C 1
ATOM 1428 O O . ARG A 1 173 ? -16.744 9.233 14.157 1.00 90.25 173 ARG A O 1
ATOM 1435 N N . PHE A 1 174 ? -15.388 7.871 12.991 1.00 89.62 174 PHE A N 1
ATOM 1436 C CA . PHE A 1 174 ? -15.315 6.849 14.030 1.00 89.62 174 PHE A CA 1
ATOM 1437 C C . PHE A 1 174 ? -14.769 7.422 15.343 1.00 89.62 174 PHE A C 1
ATOM 1439 O O . PHE A 1 174 ? -15.411 7.263 16.379 1.00 89.62 174 PHE A O 1
ATOM 1446 N N . ILE A 1 175 ? -13.635 8.129 15.305 1.00 88.25 175 ILE A N 1
ATOM 1447 C CA 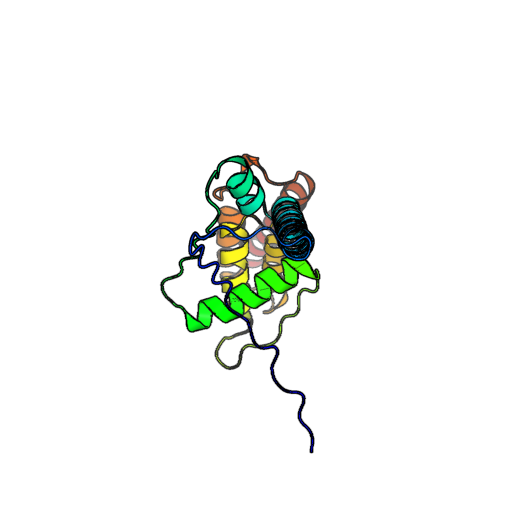. ILE A 1 175 ? -13.025 8.706 16.513 1.00 88.25 175 ILE A CA 1
ATOM 1448 C C . ILE A 1 175 ? -13.975 9.707 17.171 1.00 88.25 175 ILE A C 1
ATOM 1450 O O . ILE A 1 175 ? -14.202 9.618 18.371 1.00 88.25 175 ILE A O 1
ATOM 1454 N N . GLN A 1 176 ? -14.588 10.602 16.391 1.00 89.12 176 GLN A N 1
ATOM 1455 C CA . GLN A 1 176 ? -15.538 11.597 16.903 1.00 89.12 176 GLN A CA 1
ATOM 1456 C C . GLN A 1 176 ? -16.754 10.978 17.603 1.00 89.12 176 GLN A C 1
ATOM 1458 O O . GLN A 1 176 ? -17.276 11.572 18.545 1.00 89.12 176 GLN A O 1
ATOM 1463 N N . LEU A 1 177 ? -17.228 9.819 17.136 1.00 88.50 177 LEU A N 1
ATOM 1464 C CA . LEU A 1 177 ? -18.351 9.106 17.750 1.00 88.50 177 LEU A CA 1
ATOM 1465 C C . LEU A 1 177 ? -17.965 8.409 19.060 1.00 88.50 177 LEU A C 1
ATOM 1467 O O . LEU A 1 177 ? -18.820 8.272 19.925 1.00 88.50 177 LEU A O 1
ATOM 1471 N N . HIS A 1 178 ? -16.708 7.985 19.207 1.00 83.19 178 HIS A N 1
ATOM 1472 C CA . HIS A 1 178 ? -16.232 7.221 20.368 1.00 83.19 178 HIS A CA 1
ATOM 1473 C C . HIS A 1 178 ? -15.475 8.075 21.398 1.00 83.19 178 HIS A C 1
ATOM 1475 O O . HIS A 1 178 ? -15.103 7.569 22.452 1.00 83.19 178 HIS A O 1
ATOM 1481 N N . SER A 1 179 ? -15.226 9.354 21.103 1.00 79.75 179 SER A N 1
ATOM 1482 C CA . SER A 1 179 ? -14.612 10.321 22.023 1.00 79.75 179 SER A CA 1
ATOM 1483 C C . SER A 1 179 ? -15.629 11.211 22.753 1.00 79.75 179 SER A C 1
ATOM 1485 O O . SER A 1 179 ? -15.215 12.145 23.439 1.00 79.75 179 SER A O 1
ATOM 1487 N N . ARG A 1 180 ? -16.931 11.001 22.528 1.00 58.50 180 ARG A N 1
ATOM 1488 C CA . ARG A 1 180 ? -18.040 11.680 23.216 1.00 58.50 180 ARG A CA 1
ATOM 1489 C C . ARG A 1 180 ? -18.540 10.818 24.361 1.00 58.50 180 ARG A C 1
ATOM 1491 O O . ARG A 1 180 ? -18.896 11.417 25.395 1.00 58.50 180 ARG A O 1
#

Organism: NCBI:txid392033